Protein 2IUI (pdb70)

B-factor: mean 33.44, std 13.5, range [6.92, 79.44]

Organism: Homo sapiens (NCBI:txid9606)

CATH classification: 3.30.505.10

Nearest PDB structures (foldseek):
  2iui-assembly1_A  TM=1.009E+00  e=3.023E-23  Homo sapiens
  8tu6-assembly1_B  TM=9.696E-01  e=8.625E-20  Homo sapiens
  8ts8-assembly1_B  TM=9.699E-01  e=2.000E-19  Homo sapiens
  8ts7-assembly1_B  TM=9.707E-01  e=1.757E-19  Homo sapiens
  7rnu-assembly4_G  TM=9.868E-01  e=1.690E-18  Homo sapiens

Secondary structure (DSSP, 8-state):
-HHHH-TTB--S--HHHHHHHHTTPPTTEEEEEE-SSSSSS-EEEEEEETTEEEEEEEEEETTEEESSSS--BSSHHHHHHHHHSS-STTT-TT------EE--TT-/--SHHHHT-TTB--S--HHHHHHHHTTPPTTEEEEEE-SSSSSS-EEEEEEETTEEEEEEEEEETTEEESSSS--BSSHHHHHHHHHSS-STTT-TT------EE--TT-/----------/----------

Structure (mmCIF, N/CA/C/O backbone):
data_2IUI
#
_entry.id   2IUI
#
_cell.length_a   40.760
_cell.length_b   61.940
_cell.length_c   108.360
_cell.angle_alpha   90.00
_cell.angle_beta   90.00
_cell.angle_gamma   90.00
#
_symmetry.space_group_name_H-M   'P 21 21 21'
#
loop_
_entity.id
_entity.type
_entity.pdbx_description
1 polymer 'Phosphatidylinositol 3-kinase regulatory subunit alpha'
2 polymer 'Platelet-derived growth factor receptor beta'
3 water water
#
loop_
_atom_site.group_PDB
_atom_site.id
_atom_site.type_symbol
_atom_site.label_atom_id
_atom_site.label_alt_id
_atom_site.label_comp_id
_atom_site.label_asym_id
_atom_site.label_entity_id
_atom_site.label_seq_id
_atom_site.pdbx_PDB_ins_code
_atom_site.Cartn_x
_atom_site.Cartn_y
_atom_site.Cartn_z
_atom_site.occupancy
_atom_site.B_iso_or_equiv
_atom_site.auth_seq_id
_atom_site.auth_comp_id
_atom_site.auth_asym_id
_atom_site.auth_atom_id
_atom_site.pdbx_PDB_model_num
ATOM 1 N N . MET A 1 6 ? 16.703 -11.933 13.060 1.00 66.26 5 MET A N 1
ATOM 2 C CA . MET A 1 6 ? 17.101 -11.312 11.798 1.00 64.94 5 MET A CA 1
ATOM 3 C C . MET A 1 6 ? 16.869 -9.806 11.842 1.00 62.35 5 MET A C 1
ATOM 4 O O . MET A 1 6 ? 15.767 -9.317 11.542 1.00 63.64 5 MET A O 1
ATOM 9 N N . SER A 1 7 ? 17.937 -9.069 12.128 1.00 56.50 6 SER A N 1
ATOM 10 C CA . SER A 1 7 ? 17.858 -7.622 12.326 1.00 50.82 6 SER A CA 1
ATOM 11 C C . SER A 1 7 ? 17.209 -6.933 11.134 1.00 48.23 6 SER A C 1
ATOM 12 O O . SER A 1 7 ? 16.395 -6.028 11.295 1.00 47.64 6 SER A O 1
ATOM 15 N N . LEU A 1 8 ? 17.536 -7.434 9.946 1.00 45.89 7 LEU A N 1
ATOM 16 C CA . LEU A 1 8 ? 17.034 -6.897 8.679 1.00 42.70 7 LEU A CA 1
ATOM 17 C C . LEU A 1 8 ? 15.519 -7.041 8.484 1.00 41.92 7 LEU A C 1
ATOM 18 O O . LEU A 1 8 ? 14.853 -6.101 8.107 1.00 42.51 7 LEU A O 1
ATOM 23 N N . GLN A 1 9 ? 14.959 -8.177 8.861 1.00 43.86 8 GLN A N 1
ATOM 24 C CA . GLN A 1 9 ? 13.530 -8.397 8.656 1.00 47.38 8 GLN A CA 1
ATOM 25 C C . GLN A 1 9 ? 12.672 -7.542 9.577 1.00 48.67 8 GLN A C 1
ATOM 26 O O . GLN A 1 9 ? 11.510 -7.273 9.280 1.00 48.87 8 GLN A O 1
ATOM 32 N N . ASN A 1 10 ? 13.234 -7.152 10.718 1.00 49.20 9 ASN A N 1
ATOM 33 C CA . ASN A 1 10 ? 12.507 -6.314 11.674 1.00 46.80 9 ASN A CA 1
ATOM 34 C C . ASN A 1 10 ? 12.762 -4.827 11.477 1.00 45.29 9 ASN A C 1
ATOM 35 O O . ASN A 1 10 ? 12.142 -3.990 12.142 1.00 44.23 9 ASN A O 1
ATOM 40 N N . ALA A 1 11 ? 13.734 -4.513 10.622 1.00 42.72 10 ALA A N 1
ATOM 41 C CA . ALA A 1 11 ? 14.015 -3.141 10.215 1.00 38.77 10 ALA A CA 1
ATOM 42 C C . ALA A 1 11 ? 12.775 -2.507 9.577 1.00 36.80 10 ALA A C 1
ATOM 43 O O . ALA A 1 11 ? 12.222 -3.030 8.614 1.00 34.08 10 ALA A O 1
ATOM 45 N N . GLU A 1 12 ? 12.315 -1.406 10.159 1.00 36.38 11 GLU A N 1
ATOM 46 C CA . GLU A 1 12 ? 11.094 -0.732 9.700 1.00 36.26 11 GLU A CA 1
ATOM 47 C C . GLU A 1 12 ? 11.162 -0.303 8.254 1.00 34.69 11 GLU A C 1
ATOM 48 O O . GLU A 1 12 ? 10.139 -0.078 7.628 1.00 34.91 11 GLU A O 1
ATOM 54 N N . TRP A 1 13 ? 12.381 -0.076 7.770 1.00 34.66 12 TRP A N 1
ATOM 55 C CA . TRP A 1 13 ? 12.608 0.492 6.430 1.00 33.09 12 TRP A CA 1
ATOM 56 C C . TRP A 1 13 ? 12.865 -0.564 5.342 1.00 32.52 12 TRP A C 1
ATOM 57 O O . TRP A 1 13 ? 12.844 -0.241 4.155 1.00 32.85 12 TRP A O 1
ATOM 68 N N . TYR A 1 14 ? 13.048 -1.821 5.750 1.00 30.03 13 TYR A N 1
ATOM 69 C CA . TYR A 1 14 ? 13.099 -2.923 4.813 1.00 26.16 13 TYR A CA 1
ATOM 70 C C . TYR A 1 14 ? 11.710 -3.434 4.424 1.00 27.46 13 TYR A C 1
ATOM 71 O O . TYR A 1 14 ? 10.995 -3.986 5.261 1.00 27.68 13 TYR A O 1
ATOM 80 N N . TRP A 1 15 ? 11.409 -3.398 3.123 1.00 26.11 14 TRP A N 1
ATOM 81 C CA . TRP A 1 15 ? 10.130 -3.880 2.608 1.00 26.30 14 TRP A CA 1
ATOM 82 C C . TRP A 1 15 ? 10.158 -5.210 1.838 1.00 30.26 14 TRP A C 1
ATOM 83 O O . TRP A 1 15 ? 9.149 -5.648 1.293 1.00 31.32 14 TRP A O 1
ATOM 94 N N . GLY A 1 16 ? 11.299 -5.886 1.853 1.00 34.21 15 GLY A N 1
ATOM 95 C CA . GLY A 1 16 ? 11.417 -7.154 1.151 1.00 37.07 15 GLY A CA 1
ATOM 96 C C . GLY A 1 16 ? 11.116 -7.118 -0.346 1.00 39.99 15 GLY A C 1
ATOM 97 O O . GLY A 1 16 ? 11.719 -6.361 -1.108 1.00 40.25 15 GLY A O 1
ATOM 98 N N . ASP A 1 17 ? 10.201 -7.976 -0.776 1.00 41.89 16 ASP A N 1
ATOM 99 C CA . ASP A 1 17 ? 10.034 -8.253 -2.195 1.00 43.77 16 ASP A CA 1
ATOM 100 C C . ASP A 1 17 ? 8.956 -7.403 -2.879 1.00 43.51 16 ASP A C 1
ATOM 101 O O . ASP A 1 17 ? 7.983 -7.948 -3.403 1.00 45.10 16 ASP A O 1
ATOM 106 N N . ILE A 1 18 ? 9.079 -6.079 -2.831 1.00 41.99 17 ILE A N 1
ATOM 107 C CA . ILE A 1 18 ? 8.108 -5.228 -3.516 1.00 41.86 17 ILE A CA 1
ATOM 108 C C . ILE A 1 18 ? 8.654 -4.644 -4.797 1.00 41.20 17 ILE A C 1
ATOM 109 O O . ILE A 1 18 ? 9.847 -4.733 -5.059 1.00 43.38 17 ILE A O 1
ATOM 114 N N . SER A 1 19 ? 7.782 -4.056 -5.607 1.00 39.14 18 SER A N 1
ATOM 115 C CA . SER A 1 19 ? 8.179 -3.650 -6.955 1.00 39.29 18 SER A CA 1
ATOM 116 C C . SER A 1 19 ? 8.656 -2.210 -7.027 1.00 36.73 18 SER A C 1
ATOM 117 O O . SER A 1 19 ? 8.335 -1.395 -6.167 1.00 37.02 18 SER A O 1
ATOM 120 N N . ARG A 1 20 ? 9.420 -1.911 -8.068 1.00 32.02 19 ARG A N 1
ATOM 121 C CA . ARG A 1 20 ? 9.837 -0.558 -8.370 1.00 28.49 19 ARG A CA 1
ATOM 122 C C . ARG A 1 20 ? 8.652 0.392 -8.351 1.00 29.13 19 ARG A C 1
ATOM 123 O O . ARG A 1 20 ? 8.738 1.516 -7.864 1.00 31.27 19 ARG A O 1
ATOM 131 N N . GLU A 1 21 ? 7.528 -0.077 -8.863 1.00 30.38 20 GLU A N 1
ATOM 132 C CA . GLU A 1 21 ? 6.323 0.748 -8.964 1.00 33.35 20 GLU A CA 1
ATOM 133 C C . GLU A 1 21 ? 5.701 1.039 -7.587 1.00 34.44 20 GLU A C 1
ATOM 134 O O . GLU A 1 21 ? 5.417 2.207 -7.259 1.00 35.82 20 GLU A O 1
ATOM 140 N N . GLU A 1 22 ? 5.583 0.004 -6.753 1.00 33.90 21 GLU A N 1
ATOM 141 C CA . GLU A 1 22 ? 5.151 0.201 -5.367 1.00 34.04 21 GLU A CA 1
ATOM 142 C C . GLU A 1 22 ? 6.056 1.202 -4.615 1.00 32.67 21 GLU A C 1
ATOM 143 O O . GLU A 1 22 ? 5.567 2.157 -4.018 1.00 33.29 21 GLU A O 1
ATOM 149 N N . VAL A 1 23 ? 7.373 1.034 -4.713 1.00 31.05 22 VAL A N 1
ATOM 150 C CA . VAL A 1 23 ? 8.294 1.971 -4.099 1.00 28.23 22 VAL A CA 1
ATOM 151 C C . VAL A 1 23 ? 8.070 3.396 -4.570 1.00 28.94 22 VAL A C 1
ATOM 152 O O . VAL A 1 23 ? 8.114 4.316 -3.764 1.00 31.97 22 VAL A O 1
ATOM 156 N N . ASN A 1 24 ? 7.790 3.582 -5.859 1.00 27.63 23 ASN A N 1
ATOM 157 C CA . ASN A 1 24 ? 7.536 4.928 -6.409 1.00 27.87 23 ASN A CA 1
ATOM 158 C C . ASN A 1 24 ? 6.311 5.612 -5.788 1.00 29.26 23 ASN A C 1
ATOM 159 O O . ASN A 1 24 ? 6.316 6.825 -5.538 1.00 28.26 23 ASN A O 1
ATOM 164 N N . GLU A 1 25 ? 5.288 4.819 -5.489 1.00 31.40 24 GLU A N 1
ATOM 165 C CA . GLU A 1 25 ? 4.110 5.312 -4.785 1.00 33.09 24 GLU A CA 1
ATOM 166 C C . GLU A 1 25 ? 4.444 5.821 -3.396 1.00 32.00 24 GLU A C 1
ATOM 167 O O . GLU A 1 25 ? 3.888 6.806 -2.935 1.00 35.80 24 GLU A O 1
ATOM 173 N N . LYS A 1 26 ? 5.254 5.058 -2.678 1.00 32.85 25 LYS A N 1
ATOM 174 C CA . LYS A 1 26 ? 5.667 5.433 -1.330 1.00 30.94 25 LYS A CA 1
ATOM 175 C C . LYS A 1 26 ? 6.566 6.665 -1.315 1.00 28.62 25 LYS A C 1
ATOM 176 O O . LYS A 1 26 ? 6.436 7.515 -0.444 1.00 29.13 25 LYS A O 1
ATOM 182 N N . LEU A 1 27 ? 7.472 6.759 -2.282 1.00 25.91 26 LEU A N 1
ATOM 183 C CA . LEU A 1 27 ? 8.429 7.854 -2.330 1.00 23.76 26 LEU A CA 1
ATOM 184 C C . LEU A 1 27 ? 7.892 9.112 -3.017 1.00 25.53 26 LEU A C 1
ATOM 185 O O . LEU A 1 27 ? 8.501 10.182 -2.946 1.00 27.25 26 LEU A O 1
ATOM 190 N N . ARG A 1 28 ? 6.730 9.004 -3.650 1.00 26.52 27 ARG A N 1
ATOM 191 C CA . ARG A 1 28 ? 6.133 10.143 -4.340 1.00 26.35 27 ARG A CA 1
ATOM 192 C C . ARG A 1 28 ? 5.896 11.347 -3.444 1.00 24.52 27 ARG A C 1
ATOM 193 O O . ARG A 1 28 ? 5.070 11.289 -2.519 1.00 21.73 27 ARG A O 1
ATOM 201 N N . ASP A 1 29 ? 6.557 12.453 -3.797 1.00 22.89 28 ASP A N 1
ATOM 202 C CA . ASP A 1 29 ? 6.312 13.787 -3.239 1.00 22.64 28 ASP A CA 1
ATOM 203 C C . ASP A 1 29 ? 6.984 14.003 -1.889 1.00 23.08 28 ASP A C 1
ATOM 204 O O . ASP A 1 29 ? 6.760 15.017 -1.228 1.00 24.17 28 ASP A O 1
ATOM 209 N N . THR A 1 30 ? 7.836 13.059 -1.515 1.00 21.49 29 THR A N 1
ATOM 210 C CA . THR A 1 30 ? 8.468 13.069 -0.202 1.00 18.74 29 THR A CA 1
ATOM 211 C C . THR A 1 30 ? 9.748 13.882 -0.204 1.00 20.77 29 THR A C 1
ATOM 212 O O . THR A 1 30 ? 10.287 14.209 -1.272 1.00 23.33 29 THR A O 1
ATOM 216 N N . ALA A 1 31 ? 10.197 14.260 0.992 1.00 20.87 30 ALA A N 1
ATOM 217 C CA . ALA A 1 31 ? 11.390 15.085 1.160 1.00 19.04 30 ALA A CA 1
ATOM 218 C C . ALA A 1 31 ? 12.661 14.341 0.781 1.00 19.25 30 ALA A C 1
ATOM 219 O O . ALA A 1 31 ? 12.733 13.115 0.922 1.00 21.83 30 ALA A O 1
ATOM 221 N N . ASP A 1 32 ? 13.697 15.090 0.418 1.00 18.81 31 ASP A N 1
ATOM 222 C CA . ASP A 1 32 ? 14.997 14.478 0.216 1.00 19.15 31 ASP A CA 1
ATOM 223 C C . ASP A 1 32 ? 15.442 13.805 1.498 1.00 21.40 31 ASP A C 1
ATOM 224 O O . ASP A 1 32 ? 15.358 14.427 2.591 1.00 19.81 31 ASP A O 1
ATOM 229 N N . GLY A 1 33 ? 16.050 12.626 1.340 1.00 19.69 32 GLY A N 1
ATOM 230 C CA . GLY A 1 33 ? 16.518 11.883 2.490 1.00 18.98 32 GLY A CA 1
ATOM 231 C C . GLY A 1 33 ? 15.616 10.719 2.823 1.00 17.70 32 GLY A C 1
ATOM 232 O O . GLY A 1 33 ? 15.985 9.863 3.626 1.00 20.26 32 GLY A O 1
ATOM 233 N N . THR A 1 34 ? 14.397 10.736 2.297 1.00 16.71 33 THR A N 1
ATOM 234 C CA . THR A 1 34 ? 13.456 9.622 2.453 1.00 17.98 33 THR A CA 1
ATOM 235 C C . THR A 1 34 ? 13.939 8.399 1.681 1.00 20.73 33 THR A C 1
ATOM 236 O O . THR A 1 34 ? 14.479 8.519 0.591 1.00 23.34 33 THR A O 1
ATOM 240 N N . PHE A 1 35 ? 13.814 7.225 2.281 1.00 22.80 34 PHE A N 1
ATOM 241 C CA . PHE A 1 35 ? 14.473 6.030 1.750 1.00 21.47 34 PHE A CA 1
ATOM 242 C C . PHE A 1 35 ? 13.812 4.733 2.224 1.00 22.70 34 PHE A C 1
ATOM 243 O O . PHE A 1 35 ? 13.117 4.721 3.249 1.00 23.08 34 PHE A O 1
ATOM 251 N N . LEU A 1 36 ? 13.906 3.695 1.397 1.00 22.62 35 LEU A N 1
ATOM 252 C CA . LEU A 1 36 ? 13.613 2.338 1.845 1.00 23.16 35 LEU A CA 1
ATOM 253 C C . LEU A 1 36 ? 14.537 1.357 1.152 1.00 22.57 35 LEU A C 1
ATOM 254 O O . LEU A 1 36 ? 15.259 1.714 0.228 1.00 22.67 35 LEU A O 1
ATOM 259 N N . VAL A 1 37 ? 14.567 0.133 1.666 1.00 22.68 36 VAL A N 1
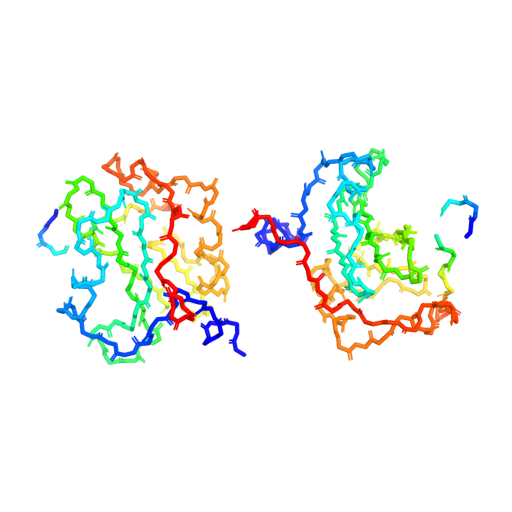ATOM 260 C CA . VAL A 1 37 ? 15.333 -0.940 1.047 1.00 18.56 36 VAL A CA 1
ATOM 261 C C . VAL A 1 37 ? 14.442 -2.113 0.628 1.00 19.92 36 VAL A C 1
ATOM 262 O O . VAL A 1 37 ? 13.544 -2.522 1.353 1.00 19.34 36 VAL A O 1
ATOM 266 N N . ARG A 1 38 ? 14.604 -2.542 -0.614 1.00 21.71 37 ARG A N 1
ATOM 267 C CA . ARG A 1 38 ? 13.892 -3.700 -1.122 1.00 22.60 37 ARG A CA 1
ATOM 268 C C . ARG A 1 38 ? 14.892 -4.706 -1.651 1.00 26.30 37 ARG A C 1
ATOM 269 O O . ARG A 1 38 ? 16.106 -4.459 -1.598 1.00 27.13 37 ARG A O 1
ATOM 277 N N . ASP A 1 39 ? 14.397 -5.885 -2.027 1.00 27.99 38 ASP A N 1
ATOM 278 C CA . ASP A 1 39 ? 15.246 -6.924 -2.597 1.00 28.30 38 ASP A CA 1
ATOM 279 C C . ASP A 1 39 ? 15.630 -6.526 -4.010 1.00 29.14 38 ASP A C 1
ATOM 280 O O . ASP A 1 39 ? 14.875 -5.829 -4.685 1.00 31.86 38 ASP A O 1
ATOM 285 N N . ALA A 1 40 ? 16.840 -6.885 -4.424 1.00 29.37 39 ALA A N 1
ATOM 286 C CA . ALA A 1 40 ? 17.273 -6.570 -5.771 1.00 30.25 39 ALA A CA 1
ATOM 287 C C . ALA A 1 40 ? 16.445 -7.372 -6.770 1.00 34.37 39 ALA A C 1
ATOM 288 O O . ALA A 1 40 ? 15.972 -8.460 -6.460 1.00 36.68 39 ALA A O 1
ATOM 290 N N . SER A 1 41 ? 16.238 -6.822 -7.959 1.00 38.53 40 SER A N 1
ATOM 291 C CA . SER A 1 41 ? 15.465 -7.523 -8.986 1.00 43.23 40 SER A CA 1
ATOM 292 C C . SER A 1 41 ? 16.186 -8.797 -9.445 1.00 46.66 40 SER A C 1
ATOM 293 O O . SER A 1 41 ? 15.565 -9.700 -10.005 1.00 47.05 40 SER A O 1
ATOM 296 N N . THR A 1 42 ? 17.461 -8.912 -9.070 1.00 49.84 41 THR A N 1
ATOM 297 C CA . THR A 1 42 ? 18.259 -10.111 -9.336 1.00 54.44 41 THR A CA 1
ATOM 298 C C . THR A 1 42 ? 17.700 -11.335 -8.602 1.00 58.27 41 THR A C 1
ATOM 299 O O . THR A 1 42 ? 16.861 -11.207 -7.709 1.00 58.48 41 THR A O 1
ATOM 303 N N . LYS A 1 43 ? 18.183 -12.518 -8.975 1.00 62.51 42 LYS A N 1
ATOM 304 C CA . LYS A 1 43 ? 17.837 -13.753 -8.275 1.00 64.62 42 LYS A CA 1
ATOM 305 C C . LYS A 1 43 ? 18.783 -13.970 -7.111 1.00 65.04 42 LYS A C 1
ATOM 306 O O . LYS A 1 43 ? 19.983 -14.160 -7.318 1.00 63.11 42 LYS A O 1
ATOM 312 N N . MET A 1 44 ? 18.272 -13.676 -5.918 1.00 67.23 43 MET A N 1
ATOM 313 C CA . MET A 1 44 ? 18.918 -13.984 -4.632 1.00 70.16 43 MET A CA 1
ATOM 314 C C . MET A 1 44 ? 20.442 -14.212 -4.619 1.00 71.35 43 MET A C 1
ATOM 315 O O . MET A 1 44 ? 20.940 -15.226 -4.108 1.00 69.63 43 MET A O 1
ATOM 320 N N . HIS A 1 45 ? 21.176 -13.184 -5.046 1.00 72.40 44 HIS A N 1
ATOM 321 C CA . HIS A 1 45 ? 22.599 -13.054 -4.722 1.00 70.18 44 HIS A CA 1
ATOM 322 C C . HIS A 1 45 ? 22.739 -12.473 -3.307 1.00 67.29 44 HIS A C 1
ATOM 323 O O . HIS A 1 45 ? 23.825 -12.029 -2.915 1.00 67.45 44 HIS A O 1
ATOM 330 N N . GLY A 1 46 ? 21.656 -12.567 -2.528 1.00 63.38 45 GLY A N 1
ATOM 331 C CA . GLY A 1 46 ? 21.518 -11.817 -1.285 1.00 57.70 45 GLY A CA 1
ATOM 332 C C . GLY A 1 46 ? 21.642 -10.323 -1.495 1.00 53.06 45 GLY A C 1
ATOM 333 O O . GLY A 1 46 ? 22.344 -9.634 -0.749 1.00 51.02 45 GLY A O 1
ATOM 334 N N . ASP A 1 47 ? 21.086 -9.862 -2.613 1.00 50.77 46 ASP A N 1
ATOM 335 C CA . ASP A 1 47 ? 21.304 -8.500 -3.090 1.00 45.93 46 ASP A CA 1
ATOM 336 C C . ASP A 1 47 ? 20.073 -7.635 -2.856 1.00 41.02 46 ASP A C 1
ATOM 337 O O . ASP A 1 47 ? 18.933 -8.109 -2.983 1.00 37.31 46 ASP A O 1
ATOM 342 N N . TYR A 1 48 ? 20.304 -6.415 -2.382 1.00 33.46 47 TYR A N 1
ATOM 343 C CA . TYR A 1 48 ? 19.210 -5.527 -2.026 1.00 28.84 47 TYR A CA 1
ATOM 344 C C . TYR A 1 48 ? 19.390 -4.205 -2.750 1.00 26.68 47 TYR A C 1
ATOM 345 O O . TYR A 1 48 ? 20.510 -3.862 -3.144 1.00 28.04 47 TYR A O 1
ATOM 354 N N . THR A 1 49 ? 18.306 -3.444 -2.873 1.00 22.58 48 THR A N 1
ATOM 355 C CA . THR A 1 49 ? 18.356 -2.138 -3.524 1.00 22.28 48 THR A CA 1
ATOM 356 C C . THR A 1 49 ? 17.856 -1.029 -2.626 1.00 23.74 48 THR A C 1
ATOM 357 O O . THR A 1 49 ? 16.701 -1.046 -2.209 1.00 24.21 48 THR A O 1
ATOM 361 N N . LEU A 1 50 ? 18.744 -0.081 -2.320 1.00 23.28 49 LEU A N 1
ATOM 362 C CA . LEU A 1 50 ? 18.366 1.116 -1.593 1.00 21.40 49 LEU A CA 1
ATOM 363 C C . LEU A 1 50 ? 17.773 2.160 -2.562 1.00 22.77 49 LEU A C 1
ATOM 364 O O . LEU A 1 50 ? 18.292 2.370 -3.662 1.00 22.07 49 LEU A O 1
ATOM 369 N N . THR A 1 51 ? 16.581 2.657 -2.244 1.00 22.01 50 THR A N 1
ATOM 370 C CA . THR A 1 51 ? 15.950 3.692 -3.055 1.00 20.39 50 THR A CA 1
ATOM 371 C C . THR A 1 51 ? 15.878 4.930 -2.203 1.00 21.37 50 THR A C 1
ATOM 372 O O . THR A 1 51 ? 15.346 4.891 -1.108 1.00 23.26 50 THR A O 1
ATOM 376 N N . LEU A 1 52 ? 16.365 6.036 -2.752 1.00 22.33 51 LEU A N 1
ATOM 377 C CA . LEU A 1 52 ? 16.543 7.278 -2.012 1.00 23.95 51 LEU A CA 1
ATOM 378 C C . LEU A 1 52 ? 15.943 8.467 -2.759 1.00 24.79 51 LEU A C 1
ATOM 379 O O . LEU A 1 52 ? 16.205 8.667 -3.940 1.00 25.08 51 LEU A O 1
ATOM 384 N N . ARG A 1 53 ? 15.176 9.276 -2.042 1.00 24.64 52 ARG A N 1
ATOM 385 C CA . ARG A 1 53 ? 14.626 10.506 -2.583 1.00 21.78 52 ARG A CA 1
ATOM 386 C C . ARG A 1 53 ? 15.674 11.621 -2.551 1.00 20.89 52 ARG A C 1
ATOM 387 O O . ARG A 1 53 ? 16.264 11.908 -1.508 1.00 23.49 52 ARG A O 1
ATOM 395 N N . LYS A 1 54 ? 15.945 12.195 -3.714 1.00 18.45 53 LYS A N 1
ATOM 396 C CA . LYS A 1 54 ? 16.960 13.230 -3.846 1.00 20.29 53 LYS A CA 1
ATOM 397 C C . LYS A 1 54 ? 16.692 14.087 -5.079 1.00 22.88 53 LYS A C 1
ATOM 398 O O . LYS A 1 54 ? 16.724 13.612 -6.206 1.00 25.79 53 LYS A O 1
ATOM 404 N N . GLY A 1 55 ? 16.433 15.364 -4.856 1.00 23.81 54 GLY A N 1
ATOM 405 C CA . GLY A 1 55 ? 16.247 16.260 -5.975 1.00 23.99 54 GLY A CA 1
ATOM 406 C C . GLY A 1 55 ? 14.976 15.986 -6.754 1.00 24.87 54 GLY A C 1
ATOM 407 O O . GLY A 1 55 ? 14.905 16.234 -7.953 1.00 27.01 54 GLY A O 1
ATOM 408 N N . GLY A 1 56 ? 13.943 15.505 -6.080 1.00 24.20 55 GLY A N 1
ATOM 409 C CA . GLY A 1 56 ? 12.691 15.306 -6.784 1.00 23.33 55 GLY A CA 1
ATOM 410 C C . GLY A 1 56 ? 12.562 14.002 -7.555 1.00 22.99 55 GLY A C 1
ATOM 411 O O . GLY A 1 56 ? 11.504 13.731 -8.129 1.00 21.17 55 GLY A O 1
ATOM 412 N N . ASN A 1 57 ? 13.594 13.156 -7.514 1.00 24.23 56 ASN A N 1
ATOM 413 C CA . ASN A 1 57 ? 13.489 11.822 -8.104 1.00 26.14 56 ASN A CA 1
ATOM 414 C C . ASN A 1 57 ? 14.086 10.710 -7.250 1.00 25.32 56 ASN A C 1
ATOM 415 O O . ASN A 1 57 ? 14.709 10.984 -6.229 1.00 29.14 56 ASN A O 1
ATOM 420 N N . ASN A 1 58 ? 13.795 9.461 -7.617 1.00 22.68 57 ASN A N 1
ATOM 421 C CA . ASN A 1 58 ? 14.227 8.304 -6.837 1.00 22.02 57 ASN A CA 1
ATOM 422 C C . ASN A 1 58 ? 15.531 7.682 -7.345 1.00 22.45 57 ASN A C 1
ATOM 423 O O . ASN A 1 58 ? 15.549 6.977 -8.360 1.00 26.58 57 ASN A O 1
ATOM 428 N N . LYS A 1 59 ? 16.579 7.840 -6.551 1.00 21.39 58 LYS A N 1
ATOM 429 C CA . LYS A 1 59 ? 17.860 7.231 -6.826 1.00 18.04 58 LYS A CA 1
ATOM 430 C C . LYS A 1 59 ? 17.886 5.739 -6.462 1.00 19.26 58 LYS A C 1
ATOM 431 O O . LYS A 1 59 ? 17.546 5.341 -5.360 1.00 21.22 58 LYS A O 1
ATOM 437 N N . LEU A 1 60 ? 18.225 4.912 -7.437 1.00 21.27 59 LEU A N 1
ATOM 438 C CA . LEU A 1 60 ? 18.403 3.484 -7.225 1.00 20.67 59 LEU A CA 1
ATOM 439 C C . LEU A 1 60 ? 19.860 3.227 -6.907 1.00 21.55 59 LEU A C 1
ATOM 440 O O . LEU A 1 60 ? 20.730 3.460 -7.733 1.00 22.08 59 LEU A O 1
ATOM 445 N N . ILE A 1 61 ? 20.125 2.815 -5.670 1.00 23.41 60 ILE A N 1
ATOM 446 C CA . ILE A 1 61 ? 21.481 2.488 -5.222 1.00 21.60 60 ILE A CA 1
ATOM 447 C C . ILE A 1 61 ? 21.607 1.000 -4.878 1.00 21.55 60 ILE A C 1
ATOM 448 O O . ILE A 1 61 ? 20.869 0.473 -4.027 1.00 22.78 60 ILE A O 1
ATOM 453 N N . LYS A 1 62 ? 22.535 0.318 -5.538 1.00 19.52 61 LYS A N 1
ATOM 454 C CA . LYS A 1 62 ? 22.666 -1.127 -5.359 1.00 22.40 61 LYS A CA 1
ATOM 455 C C . LYS A 1 62 ? 23.492 -1.501 -4.115 1.00 22.96 61 LYS A C 1
ATOM 456 O O . LYS A 1 62 ? 24.587 -0.976 -3.897 1.00 23.50 61 LYS A O 1
ATOM 462 N N . ILE A 1 63 ? 22.957 -2.394 -3.290 1.00 21.75 62 ILE A N 1
ATOM 463 C CA . ILE A 1 63 ? 23.715 -2.897 -2.164 1.00 24.98 62 ILE A CA 1
ATOM 464 C C . ILE A 1 63 ? 24.328 -4.258 -2.479 1.00 26.87 62 ILE A C 1
ATOM 465 O O . ILE A 1 63 ? 23.627 -5.266 -2.573 1.00 30.01 62 ILE A O 1
ATOM 470 N N . PHE A 1 64 ? 25.630 -4.256 -2.747 1.00 27.52 63 PHE A N 1
ATOM 471 C CA . PHE A 1 64 ? 26.321 -5.469 -3.149 1.00 27.82 63 PHE A CA 1
ATOM 472 C C . PHE A 1 64 ? 26.555 -6.370 -1.953 1.00 29.61 63 PHE A C 1
ATOM 473 O O . PHE A 1 64 ? 26.695 -5.929 -0.816 1.00 28.29 63 PHE A O 1
ATOM 481 N N . HIS A 1 65 ? 26.670 -7.651 -2.244 1.00 35.22 64 HIS A N 1
ATOM 482 C CA . HIS A 1 65 ? 26.820 -8.683 -1.228 1.00 35.98 64 HIS A CA 1
ATOM 483 C C . HIS A 1 65 ? 27.852 -9.699 -1.730 1.00 35.14 64 HIS A C 1
ATOM 484 O O . HIS A 1 65 ? 27.596 -10.444 -2.660 1.00 36.32 64 HIS A O 1
ATOM 491 N N . ARG A 1 66 ? 29.074 -9.581 -1.246 1.00 34.69 65 ARG A N 1
ATOM 492 C CA . ARG A 1 66 ? 30.137 -10.463 -1.681 1.00 38.93 65 ARG A CA 1
ATOM 493 C C . ARG A 1 66 ? 31.021 -10.887 -0.513 1.00 41.46 65 ARG A C 1
ATOM 494 O O . ARG A 1 66 ? 31.146 -10.157 0.473 1.00 41.98 65 ARG A O 1
ATOM 502 N N . ASP A 1 67 ? 31.623 -12.073 -0.617 1.00 43.68 66 ASP A N 1
ATOM 503 C CA . ASP A 1 67 ? 32.180 -12.762 0.553 1.00 45.25 66 ASP A CA 1
ATOM 504 C C . ASP A 1 67 ? 31.066 -12.890 1.598 1.00 43.00 66 ASP A C 1
ATOM 505 O O . ASP A 1 67 ? 29.979 -13.387 1.286 1.00 45.24 66 ASP A O 1
ATOM 510 N N . GLY A 1 68 ? 31.249 -12.281 2.762 1.00 37.71 67 GLY A N 1
ATOM 511 C CA . GLY A 1 68 ? 30.133 -12.187 3.687 1.00 34.12 67 GLY A CA 1
ATOM 512 C C . GLY A 1 68 ? 29.826 -10.753 4.067 1.00 32.88 67 GLY A C 1
ATOM 513 O O . GLY A 1 68 ? 29.269 -10.509 5.139 1.00 34.43 67 GLY A O 1
ATOM 514 N N . LYS A 1 69 ? 30.212 -9.813 3.200 1.00 30.63 68 LYS A N 1
ATOM 515 C CA . LYS A 1 69 ? 30.127 -8.382 3.487 1.00 29.63 68 LYS A CA 1
ATOM 516 C C . LYS A 1 69 ? 29.140 -7.638 2.593 1.00 31.48 68 LYS A C 1
ATOM 517 O O . LYS A 1 69 ? 28.607 -8.207 1.620 1.00 35.97 68 LYS A O 1
ATOM 523 N N . TYR A 1 70 ? 28.803 -6.417 3.012 1.00 28.13 69 TYR A N 1
ATOM 524 C CA . TYR A 1 70 ? 27.823 -5.558 2.335 1.00 25.03 69 TYR A CA 1
ATOM 525 C C . TYR A 1 70 ? 28.380 -4.156 2.081 1.00 26.70 69 TYR A C 1
ATOM 526 O O . TYR A 1 70 ? 29.294 -3.701 2.784 1.00 29.55 69 TYR A O 1
ATOM 535 N N . GLY A 1 71 ? 27.848 -3.485 1.065 1.00 21.76 70 GLY A N 1
ATOM 536 C CA . GLY A 1 71 ? 28.354 -2.169 0.717 1.00 21.05 70 GLY A CA 1
ATOM 537 C C . GLY A 1 71 ? 27.993 -1.692 -0.682 1.00 21.15 70 GLY A C 1
ATOM 538 O O . GLY A 1 71 ? 27.494 -2.454 -1.511 1.00 21.56 70 GLY A O 1
ATOM 539 N N . PHE A 1 72 ? 28.269 -0.421 -0.948 1.00 19.57 71 PHE A N 1
ATOM 540 C CA . PHE A 1 72 ? 27.879 0.227 -2.192 1.00 19.01 71 PHE A CA 1
ATOM 541 C C . PHE A 1 72 ? 28.896 0.075 -3.324 1.00 21.04 71 PHE A C 1
ATOM 542 O O . PHE A 1 72 ? 28.545 0.151 -4.504 1.00 20.20 71 PHE A O 1
ATOM 550 N N . SER A 1 73 ? 30.128 -0.261 -2.964 1.00 21.13 72 SER A N 1
ATOM 551 C CA . SER A 1 73 ? 31.208 -0.358 -3.934 1.00 19.92 72 SER A CA 1
ATOM 552 C C . SER A 1 73 ? 32.396 -1.051 -3.284 1.00 23.64 72 SER A C 1
ATOM 553 O O . SER A 1 73 ? 32.408 -1.255 -2.071 1.00 24.82 72 SER A O 1
ATOM 556 N N . ASP A 1 74 ? 33.419 -1.345 -4.082 1.00 26.68 73 ASP A N 1
ATOM 557 C CA . ASP A 1 74 ? 34.701 -1.897 -3.620 1.00 27.75 73 ASP A CA 1
ATOM 558 C C . ASP A 1 74 ? 35.461 -0.930 -2.666 1.00 26.23 73 ASP A C 1
ATOM 559 O O . ASP A 1 74 ? 35.755 0.202 -3.042 1.00 28.14 73 ASP A O 1
ATOM 564 N N . PRO A 1 75 ? 35.785 -1.360 -1.431 1.00 24.12 74 PRO A N 1
ATOM 565 C CA . PRO A 1 75 ? 35.583 -2.651 -0.770 1.00 23.22 74 PRO A CA 1
ATOM 566 C C . PRO A 1 75 ? 34.268 -2.755 -0.004 1.00 21.38 74 PRO A C 1
ATOM 567 O O . PRO A 1 75 ? 33.767 -1.766 0.517 1.00 19.55 74 PRO A O 1
ATOM 571 N N . LEU A 1 76 ? 33.722 -3.963 0.074 1.00 23.44 75 LEU A N 1
ATOM 572 C CA . LEU A 1 76 ? 32.532 -4.240 0.891 1.00 25.53 75 LEU A CA 1
ATOM 573 C C . LEU A 1 76 ? 32.966 -4.522 2.322 1.00 28.66 75 LEU A C 1
ATOM 574 O O . LEU A 1 76 ? 33.708 -5.477 2.568 1.00 30.82 75 LEU A O 1
ATOM 579 N N . THR A 1 77 ? 32.597 -3.632 3.243 1.00 28.71 76 THR A N 1
ATOM 580 C CA . THR A 1 77 ? 33.142 -3.661 4.607 1.00 25.00 76 THR A CA 1
ATOM 581 C C . THR A 1 77 ? 32.122 -3.766 5.722 1.00 25.22 76 THR A C 1
ATOM 582 O O . THR A 1 77 ? 32.502 -3.883 6.873 1.00 29.01 76 THR A O 1
ATOM 586 N N . PHE A 1 78 ? 30.837 -3.712 5.401 1.00 26.75 77 PHE A N 1
ATOM 587 C CA . PHE A 1 78 ? 29.804 -3.732 6.447 1.00 29.79 77 PHE A CA 1
ATOM 588 C C . PHE A 1 78 ? 29.296 -5.139 6.636 1.00 29.19 77 PHE A C 1
ATOM 589 O O . PHE A 1 78 ? 29.105 -5.849 5.666 1.00 31.70 77 PHE A O 1
ATOM 597 N N . SER A 1 79 ? 29.098 -5.553 7.880 1.00 29.52 78 SER A N 1
ATOM 598 C CA . SER A 1 79 ? 28.735 -6.942 8.136 1.00 33.18 78 SER A CA 1
ATOM 599 C C . SER A 1 79 ? 27.240 -7.238 8.036 1.00 33.35 78 SER A C 1
ATOM 600 O O . SER A 1 79 ? 26.832 -8.391 7.935 1.00 36.70 78 SER A O 1
ATOM 603 N N . SER A 1 80 ? 26.428 -6.191 7.981 1.00 32.13 79 SER A N 1
ATOM 604 C CA . SER A 1 80 ? 24.997 -6.344 7.714 1.00 29.77 79 SER A CA 1
ATOM 605 C C . SER A 1 80 ? 24.428 -5.128 6.987 1.00 27.28 79 SER A C 1
ATOM 606 O O . SER A 1 80 ? 24.963 -4.034 7.065 1.00 29.39 79 SER A O 1
ATOM 609 N N . VAL A 1 81 ? 23.270 -5.299 6.378 1.00 24.36 80 VAL A N 1
ATOM 610 C CA . VAL A 1 81 ? 22.626 -4.190 5.698 1.00 19.66 80 VAL A CA 1
ATOM 611 C C . VAL A 1 81 ? 22.123 -3.153 6.675 1.00 22.10 80 VAL A C 1
ATOM 612 O O . VAL A 1 81 ? 22.097 -1.968 6.335 1.00 25.38 80 VAL A O 1
ATOM 616 N N . VAL A 1 82 ? 21.723 -3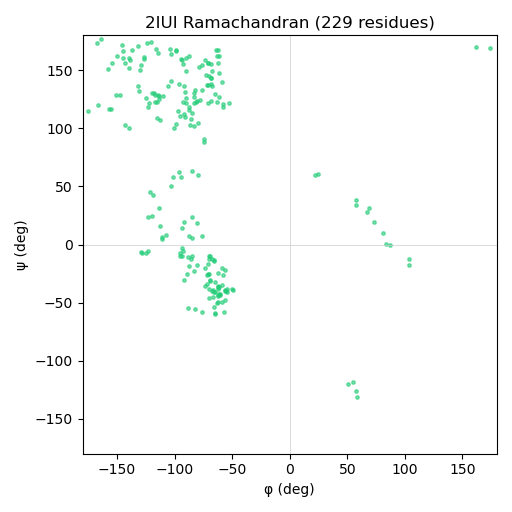.570 7.878 1.00 23.26 81 VAL A N 1
ATOM 617 C CA . VAL A 1 82 ? 21.324 -2.586 8.906 1.00 26.42 81 VAL A CA 1
ATOM 618 C C . VAL A 1 82 ? 22.533 -1.731 9.368 1.00 25.30 81 VAL A C 1
ATOM 619 O O . VAL A 1 82 ? 22.458 -0.508 9.398 1.00 24.08 81 VAL A O 1
ATOM 623 N N . GLU A 1 83 ? 23.686 -2.374 9.504 1.00 23.43 82 GLU A N 1
ATOM 624 C CA . GLU A 1 83 ? 24.898 -1.694 9.897 1.00 23.67 82 GLU A CA 1
ATOM 625 C C . GLU A 1 83 ? 25.227 -0.626 8.859 1.00 25.05 82 GLU A C 1
ATOM 626 O O . GLU A 1 83 ? 25.573 0.519 9.189 1.00 28.39 82 GLU A O 1
ATOM 632 N N . LEU A 1 84 ? 25.079 -1.004 7.595 1.00 25.87 83 LEU A N 1
ATOM 633 C CA . LEU A 1 84 ? 25.310 -0.102 6.451 1.00 21.80 83 LEU A CA 1
ATOM 634 C C . LEU A 1 84 ? 24.354 1.105 6.417 1.00 19.94 83 LEU A C 1
ATOM 635 O O . LEU A 1 84 ? 24.781 2.239 6.337 1.00 20.68 83 LEU A O 1
ATOM 640 N N . ILE A 1 85 ? 23.064 0.838 6.540 1.00 18.84 84 ILE A N 1
ATOM 641 C CA . ILE A 1 85 ? 22.058 1.886 6.489 1.00 20.67 84 ILE A CA 1
ATOM 642 C C . ILE A 1 85 ? 22.201 2.793 7.707 1.00 21.84 84 ILE A C 1
ATOM 643 O O . ILE A 1 85 ? 22.285 4.022 7.584 1.00 24.88 84 ILE A O 1
ATOM 648 N N . ASN A 1 86 ? 22.372 2.179 8.869 1.00 20.77 85 ASN A N 1
ATOM 649 C CA . ASN A 1 86 ? 22.597 2.931 10.098 1.00 21.07 85 ASN A CA 1
ATOM 650 C C . ASN A 1 86 ? 23.793 3.860 9.992 1.00 18.76 85 ASN A C 1
ATOM 651 O O . ASN A 1 86 ? 23.679 5.035 10.354 1.00 19.71 85 ASN A O 1
ATOM 656 N N . HIS A 1 87 ? 24.856 3.403 9.335 1.00 14.77 86 HIS A N 1
ATOM 657 C CA . HIS A 1 87 ? 25.995 4.273 9.144 1.00 18.17 86 HIS A CA 1
ATOM 658 C C . HIS A 1 87 ? 25.645 5.567 8.372 1.00 20.81 86 HIS A C 1
ATOM 659 O O . HIS A 1 87 ? 25.882 6.680 8.883 1.00 20.36 86 HIS A O 1
ATOM 666 N N . TYR A 1 88 ? 24.956 5.414 7.233 1.00 19.88 87 TYR A N 1
ATOM 667 C CA . TYR A 1 88 ? 24.623 6.533 6.356 1.00 20.00 87 TYR A CA 1
ATOM 668 C C . TYR A 1 88 ? 23.352 7.287 6.726 1.00 21.37 87 TYR A C 1
ATOM 669 O O . TYR A 1 88 ? 22.978 8.293 6.084 1.00 18.35 87 TYR A O 1
ATOM 678 N N . ARG A 1 89 ? 22.780 6.906 7.861 1.00 22.87 88 ARG A N 1
ATOM 679 C CA . ARG A 1 89 ? 21.856 7.802 8.540 1.00 24.44 88 ARG A CA 1
ATOM 680 C C . ARG A 1 89 ? 22.589 9.020 9.124 1.00 22.85 88 ARG A C 1
ATOM 681 O O . ARG A 1 89 ? 22.044 10.117 9.144 1.00 23.50 88 ARG A O 1
ATOM 689 N N . ASN A 1 90 ? 23.853 8.846 9.503 1.00 22.39 89 ASN A N 1
ATOM 690 C CA . ASN A 1 90 ? 24.600 9.919 10.151 1.00 23.17 89 ASN A CA 1
ATOM 691 C C . ASN A 1 90 ? 25.723 10.511 9.321 1.00 23.46 89 ASN A C 1
ATOM 692 O O . ASN A 1 90 ? 26.497 11.331 9.797 1.00 24.45 89 ASN A O 1
ATOM 697 N N . GLU A 1 91 ? 25.839 10.066 8.083 1.00 26.70 90 GLU A N 1
ATOM 698 C CA . GLU A 1 91 ? 26.915 10.511 7.210 1.00 28.10 90 GLU A CA 1
ATOM 699 C C . GLU A 1 91 ? 26.437 10.541 5.764 1.00 27.32 90 GLU A C 1
ATOM 700 O O . GLU A 1 91 ? 25.843 9.581 5.281 1.00 27.53 90 GLU A O 1
ATOM 706 N N . SER A 1 92 ? 26.641 11.665 5.091 1.00 26.09 91 SER A N 1
ATOM 707 C CA . SER A 1 92 ? 26.143 11.789 3.735 1.00 25.97 91 SER A CA 1
ATOM 708 C C . SER A 1 92 ? 26.781 10.752 2.799 1.00 25.28 91 SER A C 1
ATOM 709 O O . SER A 1 92 ? 27.841 10.185 3.113 1.00 22.28 91 SER A O 1
ATOM 712 N N . LEU A 1 93 ? 26.148 10.523 1.645 1.00 24.69 92 LEU A N 1
ATOM 713 C CA . LEU A 1 93 ? 26.652 9.589 0.632 1.00 21.87 92 LEU A CA 1
ATOM 714 C C . LEU A 1 93 ? 27.504 10.291 -0.418 1.00 21.74 92 LEU A C 1
ATOM 715 O O . LEU A 1 93 ? 27.820 9.718 -1.464 1.00 25.57 92 LEU A O 1
ATOM 720 N N . ALA A 1 94 ? 27.901 11.522 -0.122 1.00 21.98 93 ALA A N 1
ATOM 721 C CA . ALA A 1 94 ? 28.611 12.363 -1.075 1.00 19.20 93 ALA A CA 1
ATOM 722 C C . ALA A 1 94 ? 29.928 11.758 -1.582 1.00 19.98 93 ALA A C 1
ATOM 723 O O . ALA A 1 94 ? 30.260 11.884 -2.766 1.00 22.81 93 ALA A O 1
ATOM 725 N N . GLN A 1 95 ? 30.632 11.030 -0.721 1.00 18.28 94 GLN A N 1
ATOM 726 C CA . GLN A 1 95 ? 31.905 10.446 -1.123 1.00 18.77 94 GLN A CA 1
ATOM 727 C C . GLN A 1 95 ? 31.789 9.311 -2.127 1.00 17.42 94 GLN A C 1
ATOM 728 O O . GLN A 1 95 ? 32.752 8.951 -2.777 1.00 21.41 94 GLN A O 1
ATOM 734 N N . TYR A 1 96 ? 30.586 8.813 -2.336 1.00 17.11 95 TYR A N 1
ATOM 735 C CA . TYR A 1 96 ? 30.342 7.830 -3.395 1.00 16.03 95 TYR A CA 1
ATOM 736 C C . TYR A 1 96 ? 29.982 8.474 -4.724 1.00 17.13 95 TYR A C 1
ATOM 737 O O . TYR A 1 96 ? 30.325 7.955 -5.779 1.00 16.85 95 TYR A O 1
ATOM 746 N N . ASN A 1 97 ? 29.443 9.685 -4.657 1.00 20.11 96 ASN A N 1
ATOM 747 C CA . ASN A 1 97 ? 28.887 10.357 -5.821 1.00 18.58 96 ASN A CA 1
ATOM 748 C C . ASN A 1 97 ? 28.478 11.775 -5.390 1.00 19.87 96 ASN A C 1
ATOM 749 O O . ASN A 1 97 ? 27.603 11.941 -4.530 1.00 19.21 96 ASN A O 1
ATOM 754 N N . PRO A 1 98 ? 29.137 12.811 -5.932 1.00 23.03 97 PRO A N 1
ATOM 755 C CA . PRO A 1 98 ? 28.929 14.204 -5.497 1.00 23.79 97 PRO A CA 1
ATOM 756 C C . PRO A 1 98 ? 27.475 14.706 -5.566 1.00 24.83 97 PRO A C 1
ATOM 757 O O . PRO A 1 98 ? 27.087 15.659 -4.878 1.00 23.73 97 PRO A O 1
ATOM 761 N N . LYS A 1 99 ? 26.667 14.060 -6.394 1.00 27.51 98 LYS A N 1
ATOM 762 C CA . LYS A 1 99 ? 25.245 14.382 -6.503 1.00 27.86 98 LYS A CA 1
ATOM 763 C C . LYS A 1 99 ? 24.451 13.954 -5.263 1.00 27.25 98 LYS A C 1
ATOM 764 O O . LYS A 1 99 ? 23.275 14.295 -5.106 1.00 25.55 98 LYS A O 1
ATOM 770 N N . LEU A 1 100 ? 25.052 13.080 -4.467 1.00 24.34 99 LEU A N 1
ATOM 771 C CA . LEU A 1 100 ? 24.363 12.439 -3.355 1.00 23.47 99 LEU A CA 1
ATOM 772 C C . LEU A 1 100 ? 24.759 13.066 -2.006 1.00 24.10 99 LEU A C 1
ATOM 773 O O . LEU A 1 100 ? 25.154 12.373 -1.057 1.00 22.70 99 LEU A O 1
ATOM 778 N N . ASP A 1 101 ? 24.685 14.389 -1.938 1.00 25.47 100 ASP A N 1
ATOM 779 C CA . ASP A 1 101 ? 24.959 15.098 -0.684 1.00 27.44 100 ASP A CA 1
ATOM 780 C C . ASP A 1 101 ? 23.760 15.052 0.272 1.00 27.61 100 ASP A C 1
ATOM 781 O O . ASP A 1 101 ? 23.119 16.071 0.523 1.00 28.65 100 ASP A O 1
ATOM 786 N N . VAL A 1 102 ? 23.367 13.831 0.644 1.00 24.96 101 VAL A N 1
ATOM 787 C CA . VAL A 1 102 ? 22.307 13.574 1.616 1.00 21.20 101 VAL A CA 1
ATOM 788 C C . VAL A 1 102 ? 22.699 12.433 2.533 1.00 21.69 101 VAL A C 1
ATOM 789 O O . VAL A 1 102 ? 23.555 11.615 2.207 1.00 22.66 101 VAL A O 1
ATOM 793 N N . LYS A 1 103 ? 22.057 12.400 3.688 1.00 20.76 102 LYS A N 1
ATOM 794 C CA . LYS A 1 103 ? 22.031 11.222 4.533 1.00 21.40 102 LYS A CA 1
ATOM 795 C C . LYS A 1 103 ? 20.715 10.490 4.295 1.00 20.37 102 LYS A C 1
ATOM 796 O O . LYS A 1 103 ? 19.723 11.095 3.851 1.00 18.82 102 LYS A O 1
ATOM 802 N N . LEU A 1 104 ? 20.637 9.255 4.776 1.00 20.02 103 LEU A N 1
ATOM 803 C CA . LEU A 1 104 ? 19.333 8.601 4.933 1.00 23.08 103 LEU A CA 1
ATOM 804 C C . LEU A 1 104 ? 18.521 9.163 6.145 1.00 23.95 103 LEU A C 1
ATOM 805 O O . LEU A 1 104 ? 18.711 8.768 7.301 1.00 27.13 103 LEU A O 1
ATOM 810 N N . LEU A 1 105 ? 17.713 10.178 5.889 1.00 22.07 104 LEU A N 1
ATOM 811 C CA . LEU A 1 105 ? 17.089 10.931 6.971 1.00 21.38 104 LEU A CA 1
ATOM 812 C C . LEU A 1 105 ? 15.762 10.354 7.436 1.00 24.04 104 LEU A C 1
ATOM 813 O O . LEU A 1 105 ? 15.546 10.173 8.637 1.00 30.20 104 LEU A O 1
ATOM 818 N N . TYR A 1 106 ? 14.837 10.174 6.497 1.00 22.83 105 TYR A N 1
ATOM 819 C CA . TYR A 1 106 ? 13.484 9.720 6.819 1.00 20.70 105 TYR A CA 1
ATOM 820 C C . TYR A 1 106 ? 13.173 8.314 6.280 1.00 22.71 105 TYR A C 1
ATOM 821 O O . TYR A 1 106 ? 12.912 8.134 5.087 1.00 19.49 105 TYR A O 1
ATOM 830 N N . PRO A 1 107 ? 13.101 7.309 7.170 1.00 23.54 106 PRO A N 1
ATOM 831 C CA . PRO A 1 107 ? 12.766 5.941 6.766 1.00 27.48 106 PRO A CA 1
ATOM 832 C C . PRO A 1 107 ? 11.305 5.828 6.363 1.00 30.35 106 PRO A C 1
ATOM 833 O O . PRO A 1 107 ? 10.448 6.403 7.020 1.00 38.51 106 PRO A O 1
ATOM 837 N N . VAL A 1 108 ? 11.004 5.118 5.282 1.00 29.76 107 VAL A N 1
ATOM 838 C CA . VAL A 1 108 ? 9.608 4.788 5.002 1.00 31.41 107 VAL A CA 1
ATOM 839 C C . VAL A 1 108 ? 9.269 3.525 5.769 1.00 33.02 107 VAL A C 1
ATOM 840 O O . VAL A 1 108 ? 9.808 2.462 5.504 1.00 31.75 107 VAL A O 1
ATOM 844 N N . SER A 1 109 ? 8.465 3.690 6.810 1.00 38.29 108 SER A N 1
ATOM 845 C CA . SER A 1 109 ? 8.250 2.643 7.815 1.00 41.34 108 SER A CA 1
ATOM 846 C C . SER A 1 109 ? 7.055 1.764 7.505 1.00 41.24 108 SER A C 1
ATOM 847 O O . SER A 1 109 ? 5.929 2.231 7.533 1.00 41.32 108 SER A O 1
ATOM 850 N N . LYS A 1 110 ? 7.296 0.462 7.403 1.00 42.58 109 LYS A N 1
ATOM 851 C CA . LYS A 1 110 ? 6.228 -0.516 7.209 1.00 45.74 109 LYS A CA 1
ATOM 852 C C . LYS A 1 110 ? 5.314 -0.725 8.423 1.00 48.61 109 LYS A C 1
ATOM 853 O O . LYS A 1 110 ? 4.254 -1.328 8.312 1.00 49.83 109 LYS A O 1
ATOM 859 N N . TYR A 1 111 ? 5.696 -0.171 9.565 1.00 51.10 110 TYR A N 1
ATOM 860 C CA . TYR A 1 111 ? 4.823 -0.148 10.734 1.00 53.60 110 TYR A CA 1
ATOM 861 C C . TYR A 1 111 ? 4.007 1.138 10.826 1.00 58.39 110 TYR A C 1
ATOM 862 O O . TYR A 1 111 ? 3.210 1.308 11.753 1.00 62.52 110 TYR A O 1
ATOM 871 N N . GLN A 1 112 ? 4.237 2.054 9.890 1.00 61.05 111 GLN A N 1
ATOM 872 C CA . GLN A 1 112 ? 3.819 3.442 10.043 1.00 62.74 111 GLN A CA 1
ATOM 873 C C . GLN A 1 112 ? 3.697 4.126 8.685 1.00 63.42 111 GLN A C 1
ATOM 874 O O . GLN A 1 112 ? 3.317 5.297 8.591 1.00 64.53 111 GLN A O 1
ATOM 880 N N . ASN B 1 3 ? 41.701 -4.828 17.740 1.00 73.30 1002 ASN B N 1
ATOM 881 C CA . ASN B 1 3 ? 40.219 -4.990 17.580 1.00 72.62 1002 ASN B CA 1
ATOM 882 C C . ASN B 1 3 ? 39.630 -3.739 16.916 1.00 71.97 1002 ASN B C 1
ATOM 883 O O . ASN B 1 3 ? 40.159 -2.644 17.097 1.00 72.11 1002 ASN B O 1
ATOM 888 N N . ASN B 1 4 ? 38.605 -3.915 16.082 1.00 70.58 1003 ASN B N 1
ATOM 889 C CA . ASN B 1 4 ? 37.963 -2.781 15.400 1.00 68.73 1003 ASN B CA 1
ATOM 890 C C . ASN B 1 4 ? 36.988 -2.026 16.310 1.00 66.87 1003 ASN B C 1
ATOM 891 O O . ASN B 1 4 ? 36.445 -2.600 17.250 1.00 65.85 1003 ASN B O 1
ATOM 896 N N . ASN B 1 5 ? 36.789 -0.741 16.035 1.00 64.53 1004 ASN B N 1
ATOM 897 C CA . ASN B 1 5 ? 35.680 0.002 16.625 1.00 62.42 1004 ASN B CA 1
ATOM 898 C C . ASN B 1 5 ? 34.665 0.410 15.555 1.00 61.17 1004 ASN B C 1
ATOM 899 O O . ASN B 1 5 ? 34.004 1.445 15.670 1.00 60.51 1004 ASN B O 1
ATOM 904 N N . MET B 1 6 ? 34.546 -0.422 14.520 1.00 59.61 1005 MET B N 1
ATOM 905 C CA . MET B 1 6 ? 33.541 -0.223 13.471 1.00 56.60 1005 MET B CA 1
ATOM 906 C C . MET B 1 6 ? 32.147 -0.634 13.922 1.00 51.98 1005 MET B C 1
ATOM 907 O O . MET B 1 6 ? 31.208 0.146 13.824 1.00 52.24 1005 MET B O 1
ATOM 912 N N . SER B 1 7 ? 32.007 -1.894 14.321 1.00 47.02 1006 SER B N 1
ATOM 913 C CA . SER B 1 7 ? 30.726 -2.394 14.795 1.00 43.57 1006 SER B CA 1
ATOM 914 C C . SER B 1 7 ? 30.207 -1.504 15.918 1.00 39.97 1006 SER B C 1
ATOM 915 O O . SER B 1 7 ? 29.040 -1.104 15.911 1.00 41.45 1006 SER B O 1
ATOM 918 N N . LEU B 1 8 ? 31.105 -1.092 16.802 1.00 33.98 1007 LEU B N 1
ATOM 919 C CA . LEU B 1 8 ? 30.710 -0.291 17.943 1.00 30.99 1007 LEU B CA 1
ATOM 920 C C . LEU B 1 8 ? 30.185 1.098 17.564 1.00 29.69 1007 LEU B C 1
ATOM 921 O O . LEU B 1 8 ? 29.165 1.542 18.068 1.00 30.45 1007 LEU B O 1
ATOM 926 N N . GLN B 1 9 ? 30.828 1.748 16.607 1.00 30.59 1008 GLN B N 1
ATOM 927 C CA . GLN B 1 9 ? 30.435 3.100 16.248 1.00 29.80 1008 GLN B CA 1
ATOM 928 C C . GLN B 1 9 ? 29.086 3.148 15.548 1.00 28.33 1008 GLN B C 1
ATOM 929 O O . GLN B 1 9 ? 28.394 4.154 15.636 1.00 31.50 1008 GLN B O 1
ATOM 935 N N . ASN B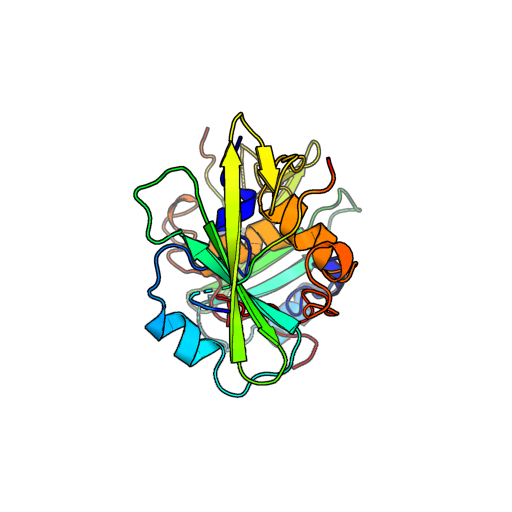 1 10 ? 28.685 2.057 14.896 1.00 22.07 1009 ASN B N 1
ATOM 936 C CA . ASN B 1 10 ? 27.376 2.018 14.225 1.00 20.59 1009 ASN B CA 1
ATOM 937 C C . ASN B 1 10 ? 26.300 1.449 15.132 1.00 21.85 1009 ASN B C 1
ATOM 938 O O . ASN B 1 10 ? 25.156 1.261 14.703 1.00 24.41 1009 ASN B O 1
ATOM 943 N N . ALA B 1 11 ? 26.700 0.986 16.309 1.00 24.49 1010 ALA B N 1
ATOM 944 C CA . ALA B 1 11 ? 25.753 0.448 17.268 1.00 26.00 1010 ALA B CA 1
ATOM 945 C C . ALA B 1 11 ? 24.794 1.561 17.632 1.00 26.18 1010 ALA B C 1
ATOM 946 O O . ALA B 1 11 ? 25.229 2.645 17.988 1.00 29.45 1010 ALA B O 1
ATOM 948 N N . GLU B 1 12 ? 23.494 1.306 17.517 1.00 27.34 1011 GLU B N 1
ATOM 949 C CA . GLU B 1 12 ? 22.483 2.338 17.779 1.00 31.46 1011 GLU B CA 1
ATOM 950 C C . GLU B 1 12 ? 22.486 2.865 19.213 1.00 32.08 1011 GLU B C 1
ATOM 951 O O . GLU B 1 12 ? 21.919 3.936 19.487 1.00 31.42 1011 GLU B O 1
ATOM 957 N N . TRP B 1 13 ? 22.994 2.038 20.129 1.00 30.23 1012 TRP B N 1
ATOM 958 C CA . TRP B 1 13 ? 22.965 2.325 21.561 1.00 28.85 1012 TRP B CA 1
ATOM 959 C C . TRP B 1 13 ? 24.235 2.972 22.108 1.00 27.17 1012 TRP B C 1
ATOM 960 O O . TRP B 1 13 ? 24.297 3.319 23.277 1.00 30.05 1012 TRP B O 1
ATOM 971 N N . TYR B 1 14 ? 25.271 3.072 21.291 1.00 26.84 1013 TYR B N 1
ATOM 972 C CA . TYR B 1 14 ? 26.507 3.724 21.707 1.00 26.89 1013 TYR B CA 1
ATOM 973 C C . TYR B 1 14 ? 26.409 5.195 21.353 1.00 27.41 1013 TYR B C 1
ATOM 974 O O . TYR B 1 14 ? 26.110 5.533 20.214 1.00 33.00 1013 TYR B O 1
ATOM 983 N N . TRP B 1 15 ? 26.620 6.069 22.332 1.00 24.41 1014 TRP B N 1
ATOM 984 C CA . TRP B 1 15 ? 26.571 7.503 22.071 1.00 22.01 1014 TRP B CA 1
ATOM 985 C C . TRP B 1 15 ? 27.902 8.238 22.207 1.00 23.21 1014 TRP B C 1
ATOM 986 O O . TRP B 1 15 ? 27.937 9.458 22.309 1.00 26.01 1014 TRP B O 1
ATOM 997 N N . GLY B 1 16 ? 29.005 7.507 22.215 1.00 25.79 1015 GLY B N 1
ATOM 998 C CA . GLY B 1 16 ? 30.305 8.155 22.292 1.00 26.63 1015 GLY B CA 1
ATOM 999 C C . GLY B 1 16 ? 30.495 9.027 23.517 1.00 28.96 1015 GLY B C 1
ATOM 1000 O O . GLY B 1 16 ? 30.189 8.652 24.630 1.00 30.46 1015 GLY B O 1
ATOM 1001 N N . ASP B 1 17 ? 30.959 10.236 23.283 1.00 35.09 1016 ASP B N 1
ATOM 1002 C CA . ASP B 1 17 ? 31.457 11.103 24.334 1.00 36.26 1016 ASP B CA 1
ATOM 1003 C C . ASP B 1 17 ? 30.400 12.070 24.810 1.00 34.98 1016 ASP B C 1
ATOM 1004 O O . ASP B 1 17 ? 30.550 13.271 24.644 1.00 39.81 1016 ASP B O 1
ATOM 1009 N N . ILE B 1 18 ? 29.306 11.561 25.365 1.00 32.85 1017 ILE B N 1
ATOM 1010 C CA . ILE B 1 18 ? 28.368 12.438 26.068 1.00 29.43 1017 ILE B CA 1
ATOM 1011 C C . ILE B 1 18 ? 28.535 12.452 27.608 1.00 29.15 1017 ILE B C 1
ATOM 1012 O O . ILE B 1 18 ? 29.306 11.671 28.179 1.00 27.26 1017 ILE B O 1
ATOM 1017 N N . SER B 1 19 ? 27.902 13.415 28.261 1.00 27.62 1018 SER B N 1
ATOM 1018 C CA . SER B 1 19 ? 28.072 13.581 29.695 1.00 27.96 1018 SER B CA 1
ATOM 1019 C C . SER B 1 19 ? 27.045 12.777 30.505 1.00 27.76 1018 SER B C 1
ATOM 1020 O O . SER B 1 19 ? 25.933 12.553 30.038 1.00 30.55 1018 SER B O 1
ATOM 1023 N N . ARG B 1 20 ? 27.345 12.538 31.783 1.00 25.95 1019 ARG B N 1
ATOM 1024 C CA . ARG B 1 20 ? 26.399 11.918 32.729 1.00 26.73 1019 ARG B CA 1
ATOM 1025 C C . ARG B 1 20 ? 25.033 12.585 32.733 1.00 27.38 1019 ARG B C 1
ATOM 1026 O O . ARG B 1 20 ? 24.002 11.931 32.855 1.00 27.39 1019 ARG B O 1
ATOM 1034 N N . GLU B 1 21 ? 25.039 13.906 32.618 1.00 29.70 1020 GLU B N 1
ATOM 1035 C CA . GLU B 1 21 ? 23.823 14.712 32.703 1.00 33.04 1020 GLU B CA 1
ATOM 1036 C C . GLU B 1 21 ? 22.951 14.585 31.455 1.00 33.39 1020 GLU B C 1
ATOM 1037 O O . GLU B 1 21 ? 21.720 14.577 31.548 1.00 32.50 1020 GLU B O 1
ATOM 1043 N N . GLU B 1 22 ? 23.599 14.457 30.297 1.00 34.29 1021 GLU B N 1
ATOM 1044 C CA . GLU B 1 22 ? 22.923 14.131 29.037 1.00 36.52 1021 GLU B CA 1
ATOM 1045 C C . GLU B 1 22 ? 22.241 12.765 29.082 1.00 34.40 1021 GLU B C 1
ATOM 1046 O O . GLU B 1 22 ? 21.041 12.656 28.833 1.00 36.04 1021 GLU B O 1
ATOM 1052 N N . VAL B 1 23 ? 22.980 11.753 29.524 1.00 32.65 1022 VAL B N 1
ATOM 1053 C CA . VAL B 1 23 ? 22.432 10.413 29.699 1.00 32.33 1022 VAL B CA 1
ATOM 1054 C C . VAL B 1 23 ? 21.208 10.413 30.617 1.00 32.83 1022 VAL B C 1
ATOM 1055 O O . VAL B 1 23 ? 20.211 9.743 30.334 1.00 31.84 1022 VAL B O 1
ATOM 1059 N N . ASN B 1 24 ? 21.262 11.214 31.681 1.00 32.59 1023 ASN B N 1
ATOM 1060 C CA . ASN B 1 24 ? 20.160 11.303 32.630 1.00 32.41 1023 ASN B CA 1
ATOM 1061 C C . ASN B 1 24 ? 18.888 11.832 31.992 1.00 33.13 1023 ASN B C 1
ATOM 1062 O O . ASN B 1 24 ? 17.785 11.345 32.290 1.00 35.96 1023 ASN B O 1
ATOM 1067 N N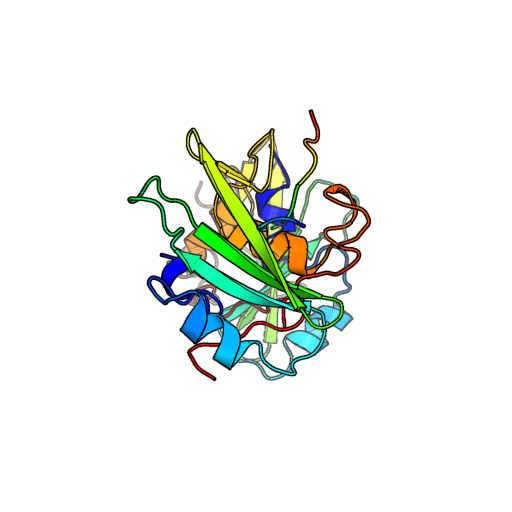 . GLU B 1 25 ? 19.037 12.779 31.067 1.00 31.47 1024 GLU B N 1
ATOM 1068 C CA . GLU B 1 25 ? 17.896 13.284 30.301 1.00 31.54 1024 GLU B CA 1
ATOM 1069 C C . GLU B 1 25 ? 17.246 12.179 29.486 1.00 31.17 1024 GLU B C 1
ATOM 1070 O O . GLU B 1 25 ? 16.035 12.153 29.319 1.00 32.20 1024 GLU B O 1
ATOM 1076 N N . LYS B 1 26 ? 18.084 11.357 28.864 1.00 31.22 1025 LYS B N 1
ATOM 1077 C CA . LYS B 1 26 ? 17.625 10.298 27.981 1.00 30.47 1025 LYS B CA 1
ATOM 1078 C C . LYS B 1 26 ? 16.939 9.194 28.760 1.00 31.17 1025 LYS B C 1
ATOM 1079 O O . LYS B 1 26 ? 15.931 8.634 28.306 1.00 31.62 1025 LYS B O 1
ATOM 1085 N N . LEU B 1 27 ? 17.486 8.888 29.939 1.00 31.35 1026 LEU B N 1
ATOM 1086 C CA . LEU B 1 27 ? 16.985 7.785 30.739 1.00 31.64 1026 LEU B CA 1
ATOM 1087 C C . LEU B 1 27 ? 15.856 8.198 31.681 1.00 32.87 1026 LEU B C 1
ATOM 1088 O O . LEU B 1 27 ? 15.098 7.347 32.163 1.00 35.21 1026 LEU B O 1
ATOM 1093 N N . ARG B 1 28 ? 15.630 9.496 31.808 1.00 30.78 1027 ARG B N 1
ATOM 1094 C CA . ARG B 1 28 ? 14.529 9.966 32.632 1.00 34.76 1027 ARG B CA 1
ATOM 1095 C C . ARG B 1 28 ? 13.182 9.343 32.285 1.00 34.82 1027 ARG B C 1
ATOM 1096 O O . ARG B 1 28 ? 12.716 9.423 31.156 1.00 38.13 1027 ARG B O 1
ATOM 1104 N N . ASP B 1 29 ? 12.581 8.694 33.272 1.00 36.56 1028 ASP B N 1
ATOM 1105 C CA . ASP B 1 29 ? 11.195 8.257 33.197 1.00 38.81 1028 ASP B CA 1
ATOM 1106 C C . ASP B 1 29 ? 10.971 7.078 32.284 1.00 36.91 1028 ASP B C 1
ATOM 1107 O O . ASP B 1 29 ? 9.830 6.746 31.984 1.00 35.70 1028 ASP B O 1
ATOM 1112 N N . THR B 1 30 ? 12.049 6.355 31.998 1.00 36.33 1029 THR B N 1
ATOM 1113 C CA . THR B 1 30 ? 12.006 5.191 31.127 1.00 36.08 1029 THR B CA 1
ATOM 1114 C C . THR B 1 30 ? 11.849 3.869 31.896 1.00 36.56 1029 THR B C 1
ATOM 1115 O O . THR B 1 30 ? 12.177 3.788 33.076 1.00 35.92 1029 THR B O 1
ATOM 1119 N N . ALA B 1 31 ? 11.385 2.827 31.207 1.00 36.04 1030 ALA B N 1
ATOM 1120 C CA . ALA B 1 31 ? 11.233 1.501 31.808 1.00 33.79 1030 ALA B CA 1
ATOM 1121 C C . ALA B 1 31 ? 12.555 0.888 32.247 1.00 35.07 1030 ALA B C 1
ATOM 1122 O O . ALA B 1 31 ? 13.633 1.269 31.767 1.00 33.49 1030 ALA B O 1
ATOM 1124 N N . ASP B 1 32 ? 12.455 -0.118 33.113 1.00 36.62 1031 ASP B N 1
ATOM 1125 C CA . ASP B 1 32 ? 13.617 -0.921 33.521 1.00 34.26 1031 ASP B CA 1
ATOM 1126 C C . ASP B 1 32 ? 14.108 -1.736 32.320 1.00 30.58 1031 ASP B C 1
ATOM 1127 O O . ASP B 1 32 ? 13.291 -2.222 31.523 1.00 29.53 1031 ASP B O 1
ATOM 1132 N N . GLY B 1 33 ? 15.423 -1.783 32.132 1.00 26.91 1032 GLY B N 1
ATOM 1133 C CA . GLY B 1 33 ? 15.984 -2.475 30.981 1.00 24.57 1032 GLY B CA 1
ATOM 1134 C C . GLY B 1 33 ? 16.456 -1.531 29.877 1.00 22.43 1032 GLY B C 1
ATOM 1135 O O . GLY B 1 33 ? 17.168 -1.952 28.945 1.00 18.09 1032 GLY B O 1
ATOM 1136 N N . THR B 1 34 ? 16.064 -0.260 29.986 1.00 19.86 1033 THR B N 1
ATOM 1137 C CA . THR B 1 34 ? 16.525 0.769 29.068 1.00 21.22 1033 THR B CA 1
ATOM 1138 C C . THR B 1 34 ? 18.003 1.070 29.356 1.00 23.17 1033 THR B C 1
ATOM 1139 O O . THR B 1 34 ? 18.432 1.064 30.495 1.00 26.34 1033 THR B O 1
ATOM 1143 N N . PHE B 1 35 ? 18.804 1.213 28.314 1.00 24.05 1034 PHE B N 1
ATOM 1144 C CA . PHE B 1 35 ? 20.244 1.333 28.508 1.00 22.38 1034 PHE B CA 1
ATOM 1145 C C . PHE B 1 35 ? 20.909 2.079 27.362 1.00 22.23 1034 PHE B C 1
ATOM 1146 O O . PHE B 1 35 ? 20.411 2.056 26.225 1.00 23.74 1034 PHE B O 1
ATOM 1154 N N . LEU B 1 36 ? 22.071 2.664 27.637 1.00 19.66 1035 LEU B N 1
ATOM 1155 C CA . LEU B 1 36 ? 22.967 3.085 26.569 1.00 22.93 1035 LEU B CA 1
ATOM 1156 C C . LEU B 1 36 ? 24.413 2.929 26.995 1.00 22.37 1035 LEU B C 1
ATOM 1157 O O . LEU B 1 36 ? 24.686 2.590 28.140 1.00 22.86 1035 LEU B O 1
ATOM 1162 N N . VAL B 1 37 ? 25.337 3.111 26.059 1.00 23.39 1036 VAL B N 1
ATOM 1163 C CA . VAL B 1 37 ? 26.772 3.038 26.356 1.00 23.07 1036 VAL B CA 1
ATOM 1164 C C . VAL B 1 37 ? 27.518 4.322 25.915 1.00 25.83 1036 VAL B C 1
ATOM 1165 O O . VAL B 1 37 ? 27.345 4.815 24.789 1.00 23.84 1036 VAL B O 1
ATOM 1169 N N . ARG B 1 38 ? 28.252 4.922 26.849 1.00 27.78 1037 ARG B N 1
ATOM 1170 C CA . ARG B 1 38 ? 29.096 6.080 26.536 1.00 29.19 1037 ARG B CA 1
ATOM 1171 C C . ARG B 1 38 ? 30.554 5.786 26.856 1.00 30.79 1037 ARG B C 1
ATOM 1172 O O . ARG B 1 38 ? 30.890 4.730 27.381 1.00 30.05 1037 ARG B O 1
ATOM 1180 N N . ASP B 1 39 ? 31.428 6.709 26.503 1.00 33.56 1038 ASP B N 1
ATOM 1181 C CA . ASP B 1 39 ? 32.823 6.576 26.879 1.00 37.81 1038 ASP B CA 1
ATOM 1182 C C . ASP B 1 39 ? 32.977 6.780 28.380 1.00 38.44 1038 ASP B C 1
ATOM 1183 O O . ASP B 1 39 ? 32.238 7.553 28.976 1.00 39.59 1038 ASP B O 1
ATOM 1188 N N . ALA B 1 40 ? 33.905 6.053 28.991 1.00 39.59 1039 ALA B N 1
ATOM 1189 C CA . ALA B 1 40 ? 34.242 6.273 30.391 1.00 42.74 1039 ALA B CA 1
ATOM 1190 C C . ALA B 1 40 ? 34.783 7.687 30.600 1.00 45.12 1039 ALA B C 1
ATOM 1191 O O . ALA B 1 40 ? 35.418 8.247 29.707 1.00 45.96 1039 ALA B O 1
ATOM 1193 N N . SER B 1 41 ? 34.522 8.259 31.776 1.00 47.74 1040 SER B N 1
ATOM 1194 C CA . SER B 1 41 ? 35.011 9.595 32.114 1.00 49.38 1040 SER B CA 1
ATOM 1195 C C . SER B 1 41 ? 36.531 9.616 32.204 1.00 50.53 1040 SER B C 1
ATOM 1196 O O . SER B 1 41 ? 37.143 10.684 32.179 1.00 50.56 1040 SER B O 1
ATOM 1199 N N . THR B 1 42 ? 37.129 8.427 32.263 1.00 52.15 1041 THR B N 1
ATOM 1200 C CA . THR B 1 42 ? 38.586 8.268 32.244 1.00 56.67 1041 THR B CA 1
ATOM 1201 C C . THR B 1 42 ? 39.221 8.791 30.949 1.00 61.39 1041 THR B C 1
ATOM 1202 O O . THR B 1 42 ? 38.540 8.979 29.942 1.00 64.07 1041 THR 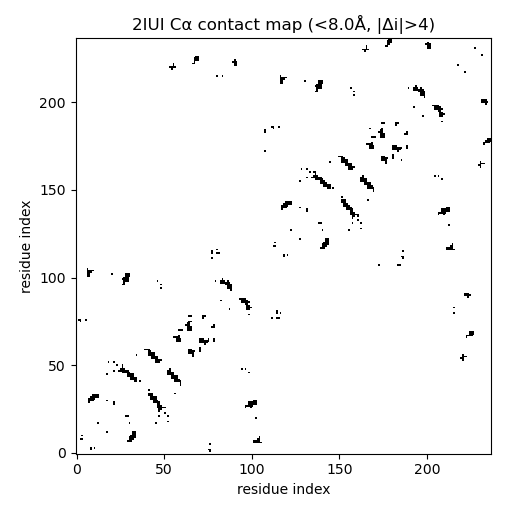B O 1
ATOM 1206 N N . LYS B 1 43 ? 40.543 8.928 30.940 1.00 65.59 1042 LYS B N 1
ATOM 1207 C CA . LYS B 1 43 ? 41.254 9.199 29.691 1.00 68.98 1042 LYS B CA 1
ATOM 1208 C C . LYS B 1 43 ? 41.536 7.918 28.898 1.00 70.27 1042 LYS B C 1
ATOM 1209 O O . LYS B 1 43 ? 42.344 7.085 29.319 1.00 70.63 1042 LYS B O 1
ATOM 1215 N N . MET B 1 44 ? 40.724 7.695 27.867 1.00 71.09 1043 MET B N 1
ATOM 1216 C CA . MET B 1 44 ? 40.936 6.650 26.858 1.00 72.35 1043 MET B CA 1
ATOM 1217 C C . MET B 1 44 ? 41.784 5.447 27.291 1.00 74.08 1043 MET B C 1
ATOM 1218 O O . MET B 1 44 ? 42.819 5.142 26.685 1.00 76.67 1043 MET B O 1
ATOM 1223 N N . HIS B 1 45 ? 41.316 4.734 28.313 1.00 73.61 1044 HIS B N 1
ATOM 1224 C CA . HIS B 1 45 ? 41.803 3.375 28.560 1.00 71.96 1044 HIS B CA 1
ATOM 1225 C C . HIS B 1 45 ? 40.989 2.405 27.696 1.00 70.18 1044 HIS B C 1
ATOM 1226 O O . HIS B 1 45 ? 40.990 1.187 27.924 1.00 70.25 1044 HIS B O 1
ATOM 1233 N N . GLY B 1 46 ? 40.420 2.941 26.618 1.00 66.59 1045 GLY B N 1
ATOM 1234 C CA . GLY B 1 46 ? 39.476 2.185 25.820 1.00 62.73 1045 GLY B CA 1
ATOM 1235 C C . GLY B 1 46 ? 38.324 1.734 26.686 1.00 59.52 1045 GLY B C 1
ATOM 1236 O O . GLY B 1 46 ? 37.820 0.615 26.555 1.00 61.84 1045 GLY B O 1
ATOM 1237 N N . ASP B 1 47 ? 37.980 2.575 27.648 1.00 53.14 1046 ASP B N 1
ATOM 1238 C CA . ASP B 1 47 ? 37.016 2.196 28.665 1.00 47.98 1046 ASP B CA 1
ATOM 1239 C C . ASP B 1 47 ? 35.668 2.836 28.361 1.00 43.57 1046 ASP B C 1
ATOM 1240 O O . ASP B 1 47 ? 35.601 3.982 27.889 1.00 41.51 1046 ASP B O 1
ATOM 1245 N N . TYR B 1 48 ? 34.604 2.074 28.591 1.00 37.87 1047 TYR B N 1
ATOM 1246 C CA . TYR B 1 48 ? 33.249 2.557 28.345 1.00 33.67 1047 TYR B CA 1
ATOM 1247 C C . TYR B 1 48 ? 32.372 2.376 29.594 1.00 30.79 1047 TYR B C 1
ATOM 1248 O O . TYR B 1 48 ? 32.708 1.612 30.494 1.00 34.06 1047 TYR B O 1
ATOM 1257 N N . THR B 1 49 ? 31.264 3.101 29.634 1.00 24.41 1048 THR B N 1
ATOM 1258 C CA . THR B 1 49 ? 30.320 2.996 30.711 1.00 19.62 1048 THR B CA 1
ATOM 1259 C C . THR B 1 49 ? 28.945 2.615 30.184 1.00 19.77 1048 THR B C 1
ATOM 1260 O O . THR B 1 49 ? 28.338 3.339 29.368 1.00 17.32 1048 THR B O 1
ATOM 1264 N N . LEU B 1 50 ? 28.432 1.500 30.684 1.00 18.51 1049 LEU B N 1
ATOM 1265 C CA . LEU B 1 50 ? 27.027 1.167 30.503 1.00 17.52 1049 LEU B CA 1
ATOM 1266 C C . LEU B 1 50 ? 26.193 1.896 31.556 1.00 20.38 1049 LEU B C 1
ATOM 1267 O O . LEU B 1 50 ? 26.539 1.910 32.742 1.00 22.18 1049 LEU B O 1
ATOM 1272 N N . THR B 1 51 ? 25.111 2.525 31.123 1.00 20.55 1050 THR B N 1
ATOM 1273 C CA . THR B 1 51 ? 24.152 3.066 32.062 1.00 20.48 1050 THR B CA 1
ATOM 1274 C C . THR B 1 51 ? 22.822 2.374 31.846 1.00 21.10 1050 THR B C 1
ATOM 1275 O O . THR B 1 51 ? 22.314 2.350 30.725 1.00 24.81 1050 THR B O 1
ATOM 1279 N N . LEU B 1 52 ? 22.227 1.886 32.930 1.00 19.75 1051 LEU B N 1
ATOM 1280 C CA . LEU B 1 52 ? 21.065 0.986 32.851 1.00 21.72 1051 LEU B CA 1
ATOM 1281 C C . LEU B 1 52 ? 19.942 1.433 33.773 1.00 22.22 1051 LEU B C 1
ATOM 1282 O O . LEU B 1 52 ? 20.164 1.770 34.935 1.00 24.37 1051 LEU B O 1
ATOM 1287 N N . ARG B 1 53 ? 18.729 1.396 33.251 1.00 22.44 1052 ARG B N 1
ATOM 1288 C CA . ARG B 1 53 ? 17.562 1.822 34.003 1.00 25.99 1052 ARG B CA 1
ATOM 1289 C C . ARG B 1 53 ? 17.001 0.643 34.823 1.00 27.27 1052 ARG B C 1
ATOM 1290 O O . ARG B 1 53 ? 16.648 -0.420 34.253 1.00 22.72 1052 ARG B O 1
ATOM 1298 N N . LYS B 1 54 ? 16.997 0.800 36.154 1.00 27.07 1053 LYS B N 1
ATOM 1299 C CA . LYS B 1 54 ? 16.623 -0.290 37.061 1.00 27.59 1053 LYS B CA 1
ATOM 1300 C C . LYS B 1 54 ? 16.115 0.216 38.419 1.00 28.96 1053 LYS B C 1
ATOM 1301 O O . LYS B 1 54 ? 16.818 0.914 39.153 1.00 27.29 1053 LYS B O 1
ATOM 1307 N N . GLY B 1 55 ? 14.850 -0.078 38.706 1.00 30.69 1054 GLY B N 1
ATOM 1308 C CA . GLY B 1 55 ? 14.214 0.381 39.931 1.00 29.77 1054 GLY B CA 1
ATOM 1309 C C . GLY B 1 55 ? 13.996 1.886 40.035 1.00 29.45 1054 GLY B C 1
ATOM 1310 O O . GLY B 1 55 ? 13.973 2.437 41.137 1.00 31.39 1054 GLY B O 1
ATOM 1311 N N . GLY B 1 56 ? 13.850 2.558 38.896 1.00 27.37 1055 GLY B N 1
ATOM 1312 C CA . GLY B 1 56 ? 13.642 3.996 38.902 1.00 26.89 1055 GLY B CA 1
ATOM 1313 C C . GLY B 1 56 ? 14.895 4.859 38.924 1.00 27.10 1055 GLY B C 1
ATOM 1314 O O . GLY B 1 56 ? 14.805 6.084 38.956 1.00 32.00 1055 GLY B O 1
ATOM 1315 N N . ASN B 1 57 ? 16.070 4.242 38.943 1.00 26.79 1056 ASN B N 1
ATOM 1316 C CA . ASN B 1 57 ? 17.294 5.017 38.842 1.00 26.23 1056 ASN B CA 1
ATOM 1317 C C . ASN B 1 57 ? 18.257 4.440 37.811 1.00 24.04 1056 ASN B C 1
ATOM 1318 O O . ASN B 1 57 ? 17.983 3.406 37.217 1.00 23.28 1056 ASN B O 1
ATOM 1323 N N . ASN B 1 58 ? 19.310 5.194 37.516 1.00 24.80 1057 ASN B N 1
ATOM 1324 C CA . ASN B 1 58 ? 20.283 4.818 36.506 1.00 23.83 1057 ASN B CA 1
ATOM 1325 C C . ASN B 1 58 ? 21.488 4.159 37.157 1.00 25.84 1057 ASN B C 1
ATOM 1326 O O . ASN B 1 58 ? 22.275 4.825 37.834 1.00 30.09 1057 ASN B O 1
ATOM 1331 N N . LYS B 1 59 ? 21.681 2.878 36.860 1.00 25.07 1058 LYS B N 1
ATOM 1332 C CA . LYS B 1 59 ? 22.868 2.141 37.289 1.00 26.28 1058 LYS B CA 1
ATOM 1333 C C . LYS B 1 59 ? 24.083 2.365 36.395 1.00 26.12 1058 LYS B C 1
ATOM 1334 O O . LYS B 1 59 ? 24.070 2.002 35.219 1.00 26.81 1058 LYS B O 1
ATOM 1340 N N . LEU B 1 60 ? 25.168 2.837 37.005 1.00 26.37 1059 LEU B N 1
ATOM 1341 C CA . LEU B 1 60 ? 26.438 3.034 36.326 1.00 23.14 1059 LEU B CA 1
ATOM 1342 C C . LEU B 1 60 ? 27.308 1.779 36.433 1.00 23.55 1059 LEU B C 1
ATOM 1343 O O . LEU B 1 60 ? 27.807 1.441 37.495 1.00 25.68 1059 LEU B O 1
ATOM 1348 N N . ILE B 1 61 ? 27.475 1.091 35.314 1.00 25.65 1060 ILE B N 1
ATOM 1349 C CA . ILE B 1 61 ? 28.247 -0.147 35.248 1.00 24.17 1060 ILE B CA 1
ATOM 1350 C C . ILE B 1 61 ? 29.424 0.106 34.331 1.00 23.66 1060 ILE B C 1
ATOM 1351 O O . ILE B 1 61 ? 29.250 0.565 33.214 1.00 24.50 1060 ILE B O 1
ATOM 1356 N N . LYS B 1 62 ? 30.614 -0.225 34.807 1.00 25.33 1061 LYS B N 1
ATOM 1357 C CA . LYS B 1 62 ? 31.853 0.041 34.090 1.00 25.77 1061 LYS B CA 1
ATOM 1358 C C . LYS B 1 62 ? 32.230 -1.134 33.202 1.00 27.55 1061 LYS B C 1
ATOM 1359 O O . LYS B 1 62 ? 32.202 -2.295 33.637 1.00 25.15 1061 LYS B O 1
ATOM 1365 N N . ILE B 1 63 ? 32.544 -0.837 31.944 1.00 27.02 1062 ILE B N 1
ATOM 1366 C CA . ILE B 1 63 ? 33.014 -1.866 31.022 1.00 25.63 1062 ILE B CA 1
ATOM 1367 C C . ILE B 1 63 ? 34.524 -1.794 30.892 1.00 26.58 1062 ILE B C 1
ATOM 1368 O O . ILE B 1 63 ? 35.062 -0.900 30.237 1.00 27.74 1062 ILE B O 1
ATOM 1373 N N . PHE B 1 64 ? 35.198 -2.686 31.610 1.00 27.49 1063 PHE B N 1
ATOM 1374 C CA . PHE B 1 64 ? 36.649 -2.715 31.633 1.00 30.49 1063 PHE B CA 1
ATOM 1375 C C . PHE B 1 64 ? 37.201 -3.208 30.304 1.00 34.29 1063 PHE B C 1
ATOM 1376 O O . PHE B 1 64 ? 36.599 -4.050 29.640 1.00 31.70 1063 PHE B O 1
ATOM 1384 N N . HIS B 1 65 ? 38.447 -2.822 30.046 1.00 38.96 1064 HIS B N 1
ATOM 1385 C CA . HIS B 1 65 ? 39.151 -3.094 28.804 1.00 40.73 1064 HIS B CA 1
ATOM 1386 C C . HIS B 1 65 ? 40.613 -3.374 29.162 1.00 41.98 1064 HIS B C 1
ATOM 1387 O O . HIS B 1 65 ? 41.365 -2.459 29.489 1.00 42.75 1064 HIS B O 1
ATOM 1394 N N . ARG B 1 66 ? 40.995 -4.642 29.164 1.00 43.12 1065 ARG B N 1
ATOM 1395 C CA . ARG B 1 66 ? 42.359 -5.024 29.498 1.00 47.12 1065 ARG B CA 1
ATOM 1396 C C . ARG B 1 66 ? 42.770 -6.191 28.622 1.00 47.20 1065 ARG B C 1
ATOM 1397 O O . ARG B 1 66 ? 41.929 -6.985 28.227 1.00 49.15 1065 ARG B O 1
ATOM 1405 N N . ASP B 1 67 ? 44.074 -6.366 28.432 1.00 49.53 1066 ASP B N 1
ATOM 1406 C CA . ASP B 1 67 ? 44.594 -7.176 27.325 1.00 52.12 1066 ASP B CA 1
ATOM 1407 C C . ASP B 1 67 ? 43.925 -6.709 26.015 1.00 51.28 1066 ASP B C 1
ATOM 1408 O O . ASP B 1 67 ? 43.948 -5.514 25.692 1.00 51.27 1066 ASP B O 1
ATOM 1413 N N . GLY B 1 68 ? 43.219 -7.605 25.335 1.00 48.95 1067 GLY B N 1
ATOM 1414 C CA . GLY B 1 68 ? 42.394 -7.165 24.226 1.00 47.53 1067 GLY B CA 1
ATOM 1415 C C . GLY B 1 68 ? 40.923 -7.485 24.430 1.00 46.56 1067 GLY B C 1
ATOM 1416 O O . GLY B 1 68 ? 40.164 -7.629 23.473 1.00 50.48 1067 GLY B O 1
ATOM 1417 N N . LYS B 1 69 ? 40.518 -7.620 25.684 1.00 43.41 1068 LYS B N 1
ATOM 1418 C CA . LYS B 1 69 ? 39.201 -8.141 25.992 1.00 39.56 1068 LYS B CA 1
ATOM 1419 C C . LYS B 1 69 ? 38.332 -7.108 26.700 1.00 38.95 1068 LYS B C 1
ATOM 1420 O O . LYS B 1 69 ? 38.821 -6.072 27.159 1.00 37.65 1068 LYS B O 1
ATOM 1426 N N . TYR B 1 70 ? 37.044 -7.426 26.802 1.00 36.46 1069 TYR B N 1
ATOM 1427 C CA . TYR B 1 70 ? 36.062 -6.586 27.473 1.00 33.04 1069 TYR B CA 1
ATOM 1428 C C . TYR B 1 70 ? 35.237 -7.395 28.467 1.00 32.31 1069 TYR B C 1
ATOM 1429 O O . TYR B 1 70 ? 35.027 -8.590 28.284 1.00 32.23 1069 TYR B O 1
ATOM 1438 N N . GLY B 1 71 ? 34.785 -6.732 29.525 1.00 31.50 1070 GLY B N 1
ATOM 1439 C CA . GLY B 1 71 ? 33.923 -7.382 30.499 1.00 28.61 1070 GLY B CA 1
ATOM 1440 C C . GLY B 1 71 ? 33.646 -6.510 31.704 1.00 27.65 1070 GLY B C 1
ATOM 1441 O O . GLY B 1 71 ? 34.293 -5.472 31.880 1.00 25.76 1070 GLY B O 1
ATOM 1442 N N . PHE B 1 72 ? 32.696 -6.933 32.536 1.00 26.71 1071 PHE B N 1
ATOM 1443 C CA . PHE B 1 72 ? 32.311 -6.182 33.736 1.00 26.35 1071 PHE B CA 1
ATOM 1444 C C . PHE B 1 72 ? 33.233 -6.448 34.939 1.00 25.80 1071 PHE B C 1
ATOM 1445 O O . PHE B 1 72 ? 33.330 -5.627 35.845 1.00 26.86 1071 PHE B O 1
ATOM 1453 N N . SER B 1 73 ? 33.919 -7.584 34.933 1.00 26.96 1072 SER B N 1
ATOM 1454 C CA . SER B 1 73 ? 34.745 -8.008 36.064 1.00 24.76 1072 SER B CA 1
ATOM 1455 C C . SER B 1 73 ? 35.693 -9.113 35.651 1.00 25.09 1072 SER B C 1
ATOM 1456 O O . SER B 1 73 ? 35.631 -9.607 34.531 1.00 25.47 1072 SER B O 1
ATOM 1459 N N . ASP B 1 74 ? 36.536 -9.536 36.584 1.00 29.04 1073 ASP B N 1
ATOM 1460 C CA . ASP B 1 74 ? 37.510 -10.608 36.352 1.00 32.84 1073 ASP B CA 1
ATOM 1461 C C . ASP B 1 74 ? 36.795 -11.964 36.231 1.00 32.38 1073 ASP B C 1
ATOM 1462 O O . ASP B 1 74 ? 36.045 -12.335 37.130 1.00 32.25 1073 ASP B O 1
ATOM 1467 N N . PRO B 1 75 ? 36.964 -12.676 35.101 1.00 30.57 1074 PRO B N 1
ATOM 1468 C CA . PRO B 1 75 ? 37.814 -12.389 33.944 1.00 28.71 1074 PRO B CA 1
ATOM 1469 C C . PRO B 1 75 ? 37.112 -11.618 32.826 1.00 28.70 1074 PRO B C 1
ATOM 1470 O O . PRO B 1 75 ? 35.879 -11.701 32.662 1.00 26.06 1074 PRO B O 1
ATOM 1474 N N . LEU B 1 76 ? 37.906 -10.903 32.034 1.00 28.64 1075 LEU B N 1
ATOM 1475 C CA . LEU B 1 76 ? 37.414 -10.229 30.829 1.00 29.26 1075 LEU B CA 1
ATOM 1476 C C . LEU B 1 76 ? 37.472 -11.196 29.644 1.00 32.34 1075 LEU B C 1
ATOM 1477 O O . LEU B 1 76 ? 38.550 -11.656 29.269 1.00 34.56 1075 LEU B O 1
ATOM 1482 N N . THR B 1 77 ? 36.316 -11.546 29.096 1.00 32.83 1076 THR B N 1
ATOM 1483 C CA . THR B 1 77 ? 36.257 -12.610 28.113 1.00 33.45 1076 THR B CA 1
ATOM 1484 C C . THR B 1 77 ? 35.609 -12.246 26.785 1.00 34.12 1076 THR B C 1
ATOM 1485 O O . THR B 1 77 ? 35.692 -13.007 25.825 1.00 36.93 1076 THR B O 1
ATOM 1489 N N . PHE B 1 78 ? 35.024 -11.061 26.692 1.00 32.43 1077 PHE B N 1
ATOM 1490 C CA . PHE B 1 78 ? 34.371 -10.666 25.445 1.00 33.92 1077 PHE B CA 1
ATOM 1491 C C . PHE B 1 78 ? 35.337 -9.917 24.537 1.00 35.35 1077 PHE B C 1
ATOM 1492 O O . PHE B 1 78 ? 36.099 -9.069 25.004 1.00 36.06 1077 PHE B O 1
ATOM 1500 N N . SER B 1 79 ? 35.329 -10.248 23.247 1.00 37.82 1078 SER B N 1
ATOM 1501 C CA . SER B 1 79 ? 36.258 -9.617 22.292 1.00 37.41 1078 SER B CA 1
ATOM 1502 C C . SER B 1 79 ? 35.844 -8.230 21.792 1.00 37.06 1078 SER B C 1
ATOM 1503 O O . SER B 1 79 ? 36.688 -7.459 21.344 1.00 36.81 1078 SER B O 1
ATOM 1506 N N . SER B 1 80 ? 34.566 -7.891 21.956 1.00 35.30 1079 SER B N 1
ATOM 1507 C CA . SER B 1 80 ? 34.078 -6.543 21.674 1.00 33.58 1079 SER B CA 1
ATOM 1508 C C . SER B 1 80 ? 32.965 -6.084 22.643 1.00 33.21 1079 SER B C 1
ATOM 1509 O O . SER B 1 80 ? 32.238 -6.917 23.211 1.00 32.88 1079 SER B O 1
ATOM 1512 N N . VAL B 1 81 ? 32.744 -4.769 22.723 1.00 29.08 1080 VAL B N 1
ATOM 1513 C CA . VAL B 1 81 ? 31.637 -4.226 23.508 1.00 24.39 1080 VAL B CA 1
ATOM 1514 C C . VAL B 1 81 ? 30.268 -4.627 22.957 1.00 26.21 1080 VAL B C 1
ATOM 1515 O O . VAL B 1 81 ? 29.308 -4.786 23.750 1.00 26.35 1080 VAL B O 1
ATOM 1519 N N . VAL B 1 82 ? 30.161 -4.777 21.625 1.00 26.58 1081 VAL B N 1
ATOM 1520 C CA . VAL B 1 82 ? 28.887 -5.182 20.987 1.00 27.46 1081 VAL B CA 1
ATOM 1521 C C . VAL B 1 82 ? 28.581 -6.649 21.259 1.00 26.27 1081 VAL B C 1
ATOM 1522 O O . VAL B 1 82 ? 27.439 -7.034 21.504 1.00 23.97 1081 VAL B O 1
ATOM 1526 N N . GLU B 1 83 ? 29.640 -7.437 21.322 1.00 27.73 1082 GLU B N 1
ATOM 1527 C CA . GLU B 1 83 ? 29.551 -8.836 21.724 1.00 32.51 1082 GLU B CA 1
ATOM 1528 C C . GLU B 1 83 ? 29.043 -8.981 23.160 1.00 32.02 1082 GLU B C 1
ATOM 1529 O O . GLU B 1 83 ? 28.216 -9.831 23.437 1.00 33.64 1082 GLU B O 1
ATOM 1535 N N . LEU B 1 84 ? 29.573 -8.142 24.053 1.00 31.15 1083 LEU B N 1
ATOM 1536 C CA . LEU B 1 84 ? 29.221 -8.097 25.473 1.00 26.23 1083 LEU B CA 1
ATOM 1537 C C . LEU B 1 84 ? 27.783 -7.659 25.650 1.00 26.33 1083 LEU B C 1
ATOM 1538 O O . LEU B 1 84 ? 26.960 -8.407 26.188 1.00 29.79 1083 LEU B O 1
ATOM 1543 N N . ILE B 1 85 ? 27.438 -6.515 25.068 1.00 25.57 1084 ILE B N 1
ATOM 1544 C CA . ILE B 1 85 ? 26.079 -5.977 25.206 1.00 25.75 1084 ILE B CA 1
ATOM 1545 C C . ILE B 1 85 ? 25.042 -6.928 24.638 1.00 26.02 1084 ILE B C 1
ATOM 1546 O O . ILE B 1 85 ? 24.010 -7.186 25.255 1.00 27.77 1084 ILE B O 1
ATOM 1551 N N . ASN B 1 86 ? 25.358 -7.498 23.479 1.00 26.77 1085 ASN B N 1
ATOM 1552 C CA . ASN B 1 86 ? 24.434 -8.392 22.800 1.00 25.87 1085 ASN B CA 1
ATOM 1553 C C . ASN B 1 86 ? 24.150 -9.604 23.642 1.00 28.32 1085 ASN B C 1
ATOM 1554 O O . ASN B 1 86 ? 23.017 -10.053 23.739 1.00 30.51 1085 ASN B O 1
ATOM 1559 N N . HIS B 1 87 ? 25.177 -10.096 24.318 1.00 28.36 1086 HIS B N 1
ATOM 1560 C CA . HIS B 1 87 ? 24.971 -11.209 25.215 1.00 27.38 1086 HIS B CA 1
ATOM 1561 C C . HIS B 1 87 ? 23.920 -10.866 26.244 1.00 27.19 1086 HIS B C 1
ATOM 1562 O O . HIS B 1 87 ? 22.880 -11.536 26.324 1.00 28.27 1086 HIS B O 1
ATOM 1569 N N . TYR B 1 88 ? 24.163 -9.803 27.004 1.00 25.60 1087 TYR B N 1
ATOM 1570 C CA . TYR B 1 88 ? 23.273 -9.488 28.115 1.00 23.38 1087 TYR B CA 1
ATOM 1571 C C . TYR B 1 88 ? 21.950 -8.850 27.716 1.00 23.90 1087 TYR B C 1
ATOM 1572 O O . TYR B 1 88 ? 21.105 -8.583 28.563 1.00 23.69 1087 TYR B O 1
ATOM 1581 N N . ARG B 1 89 ? 21.700 -8.798 26.412 1.00 24.11 1088 ARG B N 1
ATOM 1582 C CA . ARG B 1 89 ? 20.348 -8.590 25.924 1.00 26.18 1088 ARG B CA 1
ATOM 1583 C C . ARG B 1 89 ? 19.513 -9.853 26.164 1.00 26.76 1088 ARG B C 1
ATOM 1584 O O . ARG B 1 89 ? 18.306 -9.775 26.395 1.00 30.04 1088 ARG B O 1
ATOM 1592 N N . ASN B 1 90 ? 20.165 -11.006 26.221 1.00 27.75 1089 ASN B N 1
ATOM 1593 C CA . ASN B 1 90 ? 19.437 -12.267 26.380 1.00 31.46 1089 ASN B CA 1
ATOM 1594 C C . ASN B 1 90 ? 19.619 -12.988 27.721 1.00 34.68 1089 ASN B C 1
ATOM 1595 O O . ASN B 1 90 ? 19.198 -14.153 27.885 1.00 36.88 1089 ASN B O 1
ATOM 1600 N N . GLU B 1 91 ? 20.308 -12.324 28.643 1.00 33.15 1090 GLU B N 1
ATOM 1601 C CA . GLU B 1 91 ? 20.657 -12.936 29.909 1.00 28.91 1090 GLU B CA 1
ATOM 1602 C C . GLU B 1 91 ? 20.744 -11.816 30.921 1.00 26.79 1090 GLU B C 1
ATOM 1603 O O . GLU B 1 91 ? 21.349 -10.782 30.655 1.00 27.77 1090 GLU B O 1
ATOM 1609 N N . SER B 1 92 ? 20.056 -11.989 32.040 1.00 26.54 1091 SER B N 1
ATOM 1610 C CA . SER B 1 92 ? 20.065 -11.012 33.128 1.00 24.24 1091 SER B CA 1
ATOM 1611 C C . SER B 1 92 ? 21.438 -10.820 33.735 1.00 23.76 1091 SER B C 1
ATOM 1612 O O . SER B 1 92 ? 22.282 -11.727 33.698 1.00 23.36 1091 SER B O 1
ATOM 1615 N N . LEU B 1 93 ? 21.657 -9.664 34.343 1.00 24.89 1092 LEU B N 1
ATOM 1616 C CA . LEU B 1 93 ? 22.962 -9.379 34.946 1.00 29.52 1092 LEU B CA 1
ATOM 1617 C C . LEU B 1 93 ? 23.048 -9.772 36.444 1.00 29.54 1092 LEU B C 1
ATOM 1618 O O . LEU B 1 93 ? 23.995 -9.381 37.151 1.00 30.42 1092 LEU B O 1
ATOM 1623 N N . ALA B 1 94 ? 22.142 -10.652 36.871 1.00 26.62 1093 ALA B N 1
ATOM 1624 C CA . ALA B 1 94 ? 22.001 -10.991 38.279 1.00 26.66 1093 ALA B CA 1
ATOM 1625 C C . ALA B 1 94 ? 23.243 -11.610 38.881 1.00 28.05 1093 ALA B C 1
ATOM 1626 O O . ALA B 1 94 ? 23.573 -11.323 40.023 1.00 30.92 1093 ALA B O 1
ATOM 1628 N N . GLN B 1 95 ? 23.958 -12.425 38.110 1.00 30.02 1094 GLN B N 1
ATOM 1629 C CA . GLN B 1 95 ? 25.127 -13.126 38.645 1.00 30.96 1094 GLN B CA 1
ATOM 1630 C C . GLN B 1 95 ? 26.287 -12.191 38.958 1.00 32.23 1094 GLN B C 1
ATOM 1631 O O . GLN B 1 95 ? 27.309 -12.621 39.486 1.00 34.14 1094 GLN B O 1
ATOM 1637 N N . TYR B 1 96 ? 26.176 -10.935 38.534 1.00 32.12 1095 TYR B N 1
ATOM 1638 C CA . TYR B 1 96 ? 27.166 -9.920 38.901 1.00 30.07 1095 TYR B CA 1
ATOM 1639 C C . TYR B 1 96 ? 26.747 -9.174 40.172 1.00 27.62 1095 TYR B C 1
ATOM 1640 O O . TYR B 1 96 ? 27.567 -8.707 40.952 1.00 27.31 1095 TYR B O 1
ATOM 1649 N N . ASN B 1 97 ? 25.448 -9.061 40.351 1.00 26.69 1096 ASN B N 1
ATOM 1650 C CA . ASN B 1 97 ? 24.894 -8.273 41.435 1.00 28.53 1096 ASN B CA 1
ATOM 1651 C C . ASN B 1 97 ? 23.412 -8.607 41.569 1.00 29.78 1096 ASN B C 1
ATOM 1652 O O . ASN B 1 97 ? 22.644 -8.482 40.613 1.00 27.92 1096 ASN B O 1
ATOM 1657 N N . PRO B 1 98 ? 23.000 -9.102 42.748 1.00 31.20 1097 PRO B N 1
ATOM 1658 C CA . PRO B 1 98 ? 21.618 -9.557 42.977 1.00 30.83 1097 PRO B CA 1
ATOM 1659 C C . PRO B 1 98 ? 20.576 -8.476 42.755 1.00 30.80 1097 PRO B C 1
ATOM 1660 O O . PRO B 1 98 ? 19.393 -8.768 42.601 1.00 32.95 1097 PRO B O 1
ATOM 1664 N N . LYS B 1 99 ? 21.027 -7.226 42.806 1.00 29.78 1098 LYS B N 1
ATOM 1665 C CA . LYS B 1 99 ? 20.186 -6.072 42.495 1.00 31.77 1098 LYS B CA 1
ATOM 1666 C C . LYS B 1 99 ? 19.895 -5.916 40.999 1.00 31.50 1098 LYS B C 1
ATOM 1667 O O . LYS B 1 99 ? 19.002 -5.165 40.611 1.00 30.18 1098 LYS B O 1
ATOM 1673 N N . LEU B 1 100 ? 20.725 -6.543 40.169 1.00 31.24 1099 LEU B N 1
ATOM 1674 C CA . LEU B 1 100 ? 20.615 -6.423 38.719 1.00 30.06 1099 LEU B CA 1
ATOM 1675 C C . LEU B 1 100 ? 19.935 -7.630 38.081 1.00 31.49 1099 LEU B C 1
ATOM 1676 O O . LEU B 1 100 ? 20.441 -8.202 37.123 1.00 31.52 1099 LEU B O 1
ATOM 1681 N N . ASP B 1 101 ? 18.708 -7.907 38.506 1.00 32.47 1100 ASP B N 1
ATOM 1682 C CA . ASP B 1 101 ? 17.903 -8.912 37.832 1.00 34.61 1100 ASP B CA 1
ATOM 1683 C C . ASP B 1 101 ? 17.159 -8.310 36.636 1.00 33.98 1100 ASP B C 1
ATOM 1684 O O . ASP B 1 101 ? 15.930 -8.225 36.610 1.00 34.57 1100 ASP B O 1
ATOM 1689 N N . VAL B 1 102 ? 17.931 -7.848 35.660 1.00 32.23 1101 VAL B N 1
ATOM 1690 C CA . VAL B 1 102 ? 17.392 -7.364 34.392 1.00 29.84 1101 VAL B CA 1
ATOM 1691 C C . VAL B 1 102 ? 18.278 -7.824 33.263 1.00 28.05 1101 VAL B C 1
ATOM 1692 O O . VAL B 1 102 ? 19.458 -8.127 33.467 1.00 25.73 1101 VAL B O 1
ATOM 1696 N N . LYS B 1 103 ? 17.711 -7.803 32.062 1.00 29.50 1102 LYS B N 1
ATOM 1697 C CA . LYS B 1 103 ? 18.480 -7.824 30.827 1.00 31.38 1102 LYS B CA 1
ATOM 1698 C C . LYS B 1 103 ? 18.529 -6.434 30.213 1.00 31.05 1102 LYS B C 1
ATOM 1699 O O . LYS B 1 103 ? 17.725 -5.552 30.550 1.00 31.37 1102 LYS B O 1
ATOM 1705 N N . LEU B 1 104 ? 19.449 -6.247 29.279 1.00 30.92 1103 LEU B N 1
ATOM 1706 C CA . LEU B 1 104 ? 19.455 -5.035 28.484 1.00 29.33 1103 LEU B CA 1
ATOM 1707 C C . LEU B 1 104 ? 18.310 -5.137 27.464 1.00 28.32 1103 LEU B C 1
ATOM 1708 O O . LEU B 1 104 ? 18.469 -5.725 26.394 1.00 24.76 1103 LEU B O 1
ATOM 1713 N N . LEU B 1 105 ? 17.118 -4.698 27.867 1.00 30.32 1104 LEU B N 1
ATOM 1714 C CA . LEU B 1 105 ? 15.927 -4.834 27.024 1.00 31.60 1104 LEU B CA 1
ATOM 1715 C C . LEU B 1 105 ? 15.757 -3.747 25.961 1.00 34.26 1104 LEU B C 1
ATOM 1716 O O . LEU B 1 105 ? 15.574 -4.067 24.777 1.00 35.73 1104 LEU B O 1
ATOM 1721 N N . TYR B 1 106 ? 15.754 -2.477 26.386 1.00 33.99 1105 TYR B N 1
ATOM 1722 C CA . TYR B 1 106 ? 15.409 -1.367 25.497 1.00 33.55 1105 TYR B CA 1
ATOM 1723 C C . TYR B 1 106 ? 16.580 -0.414 25.257 1.00 34.12 1105 TYR B C 1
ATOM 1724 O O . TYR B 1 106 ? 16.978 0.343 26.142 1.00 36.04 1105 TYR B O 1
ATOM 1733 N N . PRO B 1 107 ? 17.141 -0.430 24.038 1.00 33.08 1106 PRO B N 1
ATOM 1734 C CA . PRO B 1 107 ? 18.250 0.464 23.680 1.00 35.19 1106 PRO B CA 1
ATOM 1735 C C . PRO B 1 107 ? 17.807 1.903 23.416 1.00 35.60 1106 PRO B C 1
ATOM 1736 O O . PRO B 1 107 ? 16.876 2.150 22.640 1.00 38.16 1106 PRO B O 1
ATOM 1740 N N . VAL B 1 108 ? 18.514 2.862 23.998 1.00 34.47 1107 VAL B N 1
ATOM 1741 C CA . VAL B 1 108 ? 18.292 4.260 23.640 1.00 33.81 1107 VAL B CA 1
ATOM 1742 C C . VAL B 1 108 ? 19.040 4.518 22.332 1.00 35.03 1107 VAL B C 1
ATOM 1743 O O . VAL B 1 108 ? 20.276 4.542 22.305 1.00 33.58 1107 VAL B O 1
ATOM 1747 N N . SER B 1 109 ? 18.278 4.601 21.241 1.00 34.94 1108 SER B N 1
ATOM 1748 C CA . SER B 1 109 ? 18.811 4.617 19.877 1.00 34.88 1108 SER B CA 1
ATOM 1749 C C . SER B 1 109 ? 19.105 6.027 19.398 1.00 35.24 1108 SER B C 1
ATOM 1750 O O . SER B 1 109 ? 18.209 6.866 19.326 1.00 36.64 1108 SER B O 1
ATOM 1753 N N . LYS B 1 110 ? 20.353 6.272 19.023 1.00 34.20 1109 LYS B N 1
ATOM 1754 C CA . LYS B 1 110 ? 20.732 7.559 18.463 1.00 35.86 1109 LYS B CA 1
ATOM 1755 C C . LYS B 1 110 ? 20.116 7.814 17.090 1.00 40.05 1109 LYS B C 1
ATOM 1756 O O . LYS B 1 110 ? 20.229 8.918 16.565 1.00 42.76 1109 LYS B O 1
ATOM 1762 N N . TYR B 1 111 ? 19.538 6.787 16.465 1.00 41.58 1110 TYR B N 1
ATOM 1763 C CA . TYR B 1 111 ? 18.896 6.962 15.156 1.00 41.40 1110 TYR B CA 1
ATOM 1764 C C . TYR B 1 111 ? 17.434 7.381 15.308 1.00 43.28 1110 TYR B C 1
ATOM 1765 O O . TYR B 1 111 ? 16.675 7.381 14.340 1.00 45.97 1110 TYR B O 1
ATOM 1774 N N . GLN B 1 112 ? 17.027 7.655 16.537 1.00 44.56 1111 GLN B N 1
ATOM 1775 C CA . GLN B 1 112 ? 15.768 8.357 16.773 1.00 50.29 1111 GLN B CA 1
ATOM 1776 C C . GLN B 1 112 ? 15.936 9.397 17.873 1.00 52.12 1111 GLN B C 1
ATOM 1777 O O . GLN B 1 112 ? 17.021 9.974 18.026 1.00 54.79 1111 GLN B O 1
ATOM 1783 N N . SER C 2 1 ? 20.982 9.526 -13.214 1.00 42.78 201 SER C N 1
ATOM 1784 C CA . SER C 2 1 ? 21.814 8.482 -13.891 1.00 42.84 201 SER C CA 1
ATOM 1785 C C . SER C 2 1 ? 20.954 7.654 -14.843 1.00 44.06 201 SER C C 1
ATOM 1786 O O . SER C 2 1 ? 19.736 7.823 -14.878 1.00 44.29 201 SER C O 1
ATOM 1789 N N . ILE C 2 2 ? 21.579 6.739 -15.581 1.00 45.02 202 ILE C N 1
ATOM 1790 C CA . ILE C 2 2 ? 20.843 5.922 -16.545 1.00 44.65 202 ILE C CA 1
ATOM 1791 C C . ILE C 2 2 ? 19.825 5.000 -15.886 1.00 43.1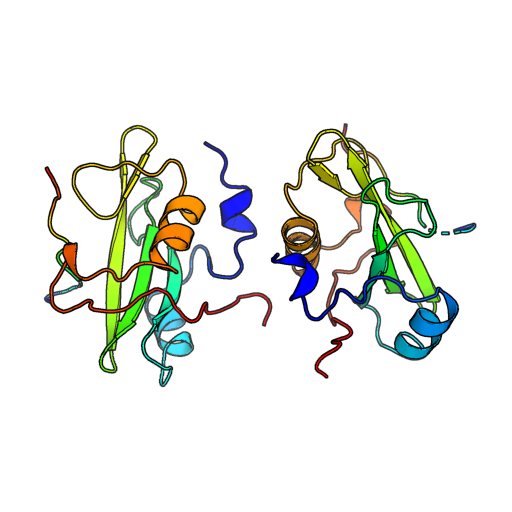6 202 ILE C C 1
ATOM 1792 O O . ILE C 2 2 ? 18.631 5.133 -16.129 1.00 46.46 202 ILE C O 1
ATOM 1797 N N . ASP C 2 3 ? 20.270 4.126 -14.996 1.00 40.93 203 ASP C N 1
ATOM 1798 C CA . ASP C 2 3 ? 19.340 3.464 -14.083 1.00 40.35 203 ASP C CA 1
ATOM 1799 C C . ASP C 2 3 ? 19.807 3.576 -12.634 1.00 36.62 203 ASP C C 1
ATOM 1800 O O . ASP C 2 3 ? 19.541 4.567 -11.974 1.00 37.50 203 ASP C O 1
ATOM 1821 N N . VAL C 2 5 ? 22.325 4.513 -9.650 1.00 18.36 205 VAL C N 1
ATOM 1822 C CA . VAL C 2 5 ? 23.326 5.545 -9.392 1.00 15.11 205 VAL C CA 1
ATOM 1823 C C . VAL C 2 5 ? 24.764 4.985 -9.312 1.00 14.16 205 VAL C C 1
ATOM 1824 O O . VAL C 2 5 ? 25.046 4.015 -8.596 1.00 15.94 205 VAL C O 1
ATOM 1828 N N . PRO C 2 6 ? 25.686 5.570 -10.081 1.00 15.02 206 PRO C N 1
ATOM 1829 C CA . PRO C 2 6 ? 27.076 5.124 -9.967 1.00 17.42 206 PRO C CA 1
ATOM 1830 C C . PRO C 2 6 ? 27.709 5.488 -8.622 1.00 15.29 206 PRO C C 1
ATOM 1831 O O . PRO C 2 6 ? 27.704 6.649 -8.227 1.00 16.97 206 PRO C O 1
ATOM 1835 N N . MET C 2 7 ? 28.209 4.491 -7.901 1.00 15.26 207 MET C N 1
ATOM 1836 C CA . MET C 2 7 ? 28.890 4.751 -6.641 1.00 16.84 207 MET C CA 1
ATOM 1837 C C . MET C 2 7 ? 30.374 4.471 -6.789 1.00 17.83 207 MET C C 1
ATOM 1838 O O . MET C 2 7 ? 30.743 3.339 -7.111 1.00 23.00 207 MET C O 1
ATOM 1843 N N . LEU C 2 8 ? 31.206 5.444 -6.416 1.00 19.90 208 LEU C N 1
ATOM 1844 C CA . LEU C 2 8 ? 32.668 5.313 -6.460 1.00 22.06 208 LEU C CA 1
ATOM 1845 C C . LEU C 2 8 ? 33.286 4.323 -5.455 1.00 22.43 208 LEU C C 1
ATOM 1846 O O . LEU C 2 8 ? 32.831 4.183 -4.321 1.00 20.59 208 LEU C O 1
ATOM 1851 N N . ASP C 2 9 ? 34.323 3.627 -5.898 1.00 23.79 209 ASP C N 1
ATOM 1852 C CA . ASP C 2 9 ? 35.081 2.758 -5.016 1.00 27.18 209 ASP C CA 1
ATOM 1853 C C . ASP C 2 9 ? 35.939 3.597 -4.089 1.00 28.27 209 ASP C C 1
ATOM 1854 O O . ASP C 2 9 ? 36.190 4.766 -4.358 1.00 30.11 209 ASP C O 1
ATOM 1859 N N . MET C 2 10 ? 36.335 3.002 -2.972 1.00 30.88 210 MET C N 1
ATOM 1860 C CA . MET C 2 10 ? 37.243 3.631 -2.019 1.00 34.07 210 MET C CA 1
ATOM 1861 C C . MET C 2 10 ? 38.481 2.745 -1.851 1.00 36.79 210 MET C C 1
ATOM 1862 O O . MET C 2 10 ? 38.902 2.435 -0.735 1.00 35.96 210 MET C O 1
ATOM 1867 N N . LYS C 2 11 ? 39.004 2.278 -2.978 1.00 41.69 211 LYS C N 1
ATOM 1868 C CA . LYS C 2 11 ? 40.117 1.332 -3.002 1.00 44.61 211 LYS C CA 1
ATOM 1869 C C . LYS C 2 11 ? 40.551 1.153 -4.454 1.00 46.50 211 LYS C C 1
ATOM 1870 O O . LYS C 2 11 ? 41.756 1.364 -4.737 1.00 46.31 211 LYS C O 1
ATOM 1877 N N . SER D 2 1 ? 24.346 2.152 45.035 1.00 46.22 1201 SER D N 1
ATOM 1878 C CA . SER D 2 1 ? 25.794 2.079 45.384 1.00 45.65 1201 SER D CA 1
ATOM 1879 C C . SER D 2 1 ? 26.381 3.480 45.581 1.00 46.32 1201 SER D C 1
ATOM 1880 O O . SER D 2 1 ? 25.653 4.465 45.520 1.00 48.55 1201 SER D O 1
ATOM 1883 N N . ILE D 2 2 ? 27.663 3.560 45.932 1.00 45.01 1202 ILE D N 1
ATOM 1884 C CA . ILE D 2 2 ? 28.310 4.853 46.149 1.00 43.13 1202 ILE D CA 1
ATOM 1885 C C . ILE D 2 2 ? 28.387 5.673 44.858 1.00 41.07 1202 ILE D C 1
ATOM 1886 O O . ILE D 2 2 ? 27.824 6.765 44.781 1.00 44.17 1202 ILE D O 1
ATOM 1891 N N . ASP D 2 3 ? 29.059 5.138 43.845 1.00 37.86 1203 ASP D N 1
ATOM 1892 C CA . ASP D 2 3 ? 28.897 5.643 42.478 1.00 36.24 1203 ASP D CA 1
ATOM 1893 C C . ASP D 2 3 ? 28.574 4.511 41.499 1.00 32.12 1203 ASP D C 1
ATOM 1894 O O . ASP D 2 3 ? 27.409 4.132 41.364 1.00 28.48 1203 ASP D O 1
ATOM 1915 N N . VAL D 2 5 ? 28.037 0.740 40.246 1.00 26.31 1205 VAL D N 1
ATOM 1916 C CA . VAL D 2 5 ? 27.545 -0.529 40.796 1.00 21.75 1205 VAL D CA 1
ATOM 1917 C C . VAL D 2 5 ? 28.676 -1.557 40.890 1.00 23.69 1205 VAL D C 1
ATOM 1918 O O . VAL D 2 5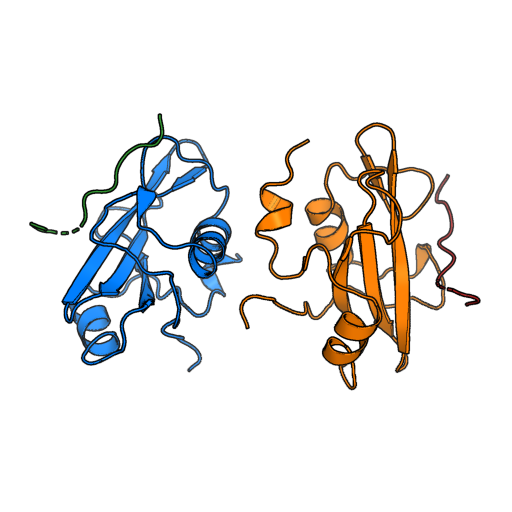 ? 29.343 -1.850 39.884 1.00 20.48 1205 VAL D O 1
ATOM 1922 N N . PRO D 2 6 ? 28.911 -2.125 42.093 1.00 24.45 1206 PRO D N 1
ATOM 1923 C CA . PRO D 2 6 ? 29.896 -3.210 42.215 1.00 23.75 1206 PRO D CA 1
ATOM 1924 C C . PRO D 2 6 ? 29.456 -4.458 41.448 1.00 23.32 1206 PRO D C 1
ATOM 1925 O O . PRO D 2 6 ? 28.287 -4.849 41.507 1.00 19.07 1206 PRO D O 1
ATOM 1929 N N . MET D 2 7 ? 30.356 -4.981 40.614 1.00 24.17 1207 MET D N 1
ATOM 1930 C CA . MET D 2 7 ? 30.085 -6.193 39.838 1.00 23.27 1207 MET D CA 1
ATOM 1931 C C . MET D 2 7 ? 31.049 -7.283 40.266 1.00 21.14 1207 MET D C 1
ATOM 1932 O O . MET D 2 7 ? 32.260 -7.107 40.193 1.00 20.82 1207 MET D O 1
ATOM 1937 N N . LEU D 2 8 ? 30.501 -8.405 40.711 1.00 19.87 1208 LEU D N 1
ATOM 1938 C CA . LEU D 2 8 ? 31.296 -9.519 41.215 1.00 20.85 1208 LEU D CA 1
ATOM 1939 C C . LEU D 2 8 ? 32.121 -10.234 40.134 1.00 24.02 1208 LEU D C 1
ATOM 1940 O O . LEU D 2 8 ? 31.654 -10.414 39.009 1.00 25.27 1208 LEU D O 1
ATOM 1945 N N . ASP D 2 9 ? 33.328 -10.672 40.497 1.00 28.90 1209 ASP D N 1
ATOM 1946 C CA . ASP D 2 9 ? 34.148 -11.511 39.619 1.00 34.16 1209 ASP D CA 1
ATOM 1947 C C . ASP D 2 9 ? 33.572 -12.917 39.495 1.00 37.29 1209 ASP D C 1
ATOM 1948 O O . ASP D 2 9 ? 32.803 -13.355 40.353 1.00 39.52 1209 ASP D O 1
ATOM 1953 N N . MET D 2 10 ? 33.909 -13.601 38.407 1.00 40.08 1210 MET D N 1
ATOM 1954 C CA . MET D 2 10 ? 33.499 -14.984 38.214 1.00 45.28 1210 MET D CA 1
ATOM 1955 C C . MET D 2 10 ? 34.742 -15.872 38.107 1.00 47.11 1210 MET D C 1
ATOM 1956 O O . MET D 2 10 ? 34.851 -16.696 37.201 1.00 49.99 1210 MET D O 1
ATOM 1961 N N . LYS D 2 11 ? 35.717 -15.619 38.974 1.00 49.45 1211 LYS D N 1
ATOM 1962 C CA . LYS D 2 11 ? 37.041 -16.235 38.889 1.00 52.10 1211 LYS D CA 1
ATOM 1963 C C . LYS D 2 11 ? 37.862 -15.825 40.115 1.00 53.41 1211 LYS D C 1
ATOM 1964 O O . LYS D 2 11 ? 38.230 -16.717 40.913 1.00 54.51 1211 LYS D O 1
#

Foldseek 3Di:
DCQVPPQQEDEADDPVVVCVLCQPDDFLEWHKYADPDDPPVKIWIWTDAPRDTDTQIWDAPDQFIDRDPPGDHNDPCSVLVVQCVPWPCVVPVSGRYGNPHGSGPVD/DDCPVVVPPQQEDEADDPVVVCVLCQPDDFLEKGKYCDPDDPPVKIWIWTQAPRDIDTQIWDAPDQFTDRDPPGDHNDPCRVLVVQQPPWPCVVPVRGRYGNPHGSGPVD/DVVDDDDDPD/DVVDDDDDPD

InterPro domains:
  IPR000198 Rho GTPase-activating protein domain [PF00620] (129-274)
  IPR000198 Rho GTPase-activating protein domain [PS50238] (113-301)
  IPR000198 Rho GTPase-activating protein domain [SM00324] (126-298)
  IPR000980 SH2 domain [PF00017] (333-408)
  IPR000980 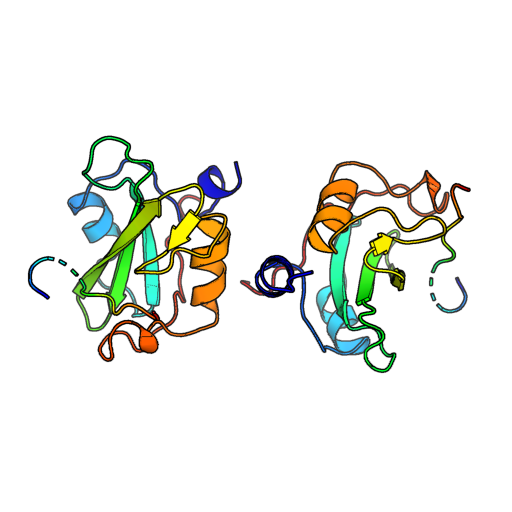SH2 domain [PF00017] (624-698)
  IPR000980 SH2 domain [PS50001] (333-428)
  IPR000980 SH2 domain [PS50001] (624-718)
  IPR000980 SH2 domain [SM00252] (331-414)
  IPR000980 SH2 domain [SM00252] (622-704)
  IPR001452 SH3 domain [PS50002] (3-79)
  IPR001452 SH3 domain [SM00326] (6-78)
  IPR008936 Rho GTPase activation protein [G3DSA:1.10.555.10] (104-319)
  IPR008936 Rho GTPase activation protein [SSF48350] (117-295)
  IPR032498 PI3K regulatory subunit p85-related , inter-SH2 domain [PF16454] (431-599)
  IPR035020 PI3K p85 subunit, C-terminal SH2 domain [cd09930] (617-720)
  IPR035022 PI3K p85 subunit, N-terminal SH2 domain [cd09942] (325-435)
  IPR035591 Phosphatidylinositol 3-kinase regulatory subunit alpha, SH3 domain [cd11910] (5-79)
  IPR036028 SH3-like domain superfamily [SSF50044] (4-83)
  IPR036860 SH2 domain superfamily [G3DSA:3.30.505.10] (321-431)
  IPR036860 SH2 domain superfamily [G3DSA:3.30.505.10] (613-724)

GO terms:
  GO:0005515 protein binding (F, IPI)
  GO:0034143 regulation of toll-like receptor 4 signaling pathway (P, IDA)
  GO:0042267 natural killer cell mediated cytotoxicity (P, IDA)
  GO:0035014 phosphatidylinositol 3-kinase regulator activity (F, IDA)
  GO:0032869 cellular response to insulin stimulus (P, IDA)
  GO:0061470 T follicular helper cell differentiation (P, IDA)
  GO:0034976 response to endoplasmic reticulum stress (P, IDA)
  GO:0005737 cytoplasm (C, IDA)
  GO:0042307 positive regulation of protein import into nucleus (P, IDA)
  GO:0050821 protein stabilization (P, IDA)
  GO:0043066 negative regulation of apoptotic process (P, IMP)
  GO:0045944 positive regulation of transcription by RNA polymerase II (P, IMP)
  GO:1900103 positive regulation of endoplasmic reticulum unfolded protein response (P, IMP)
  GO:0033120 positive regulation of RNA splicing (P, IMP)
  GO:0005168 neurotrophin TRKA receptor binding (F, IPI)
  GO:0000209 protein polyubiquitination (P, IDA)
  GO:0005829 cytosol (C, TAS)
  GO:0005886 plasma membrane (C, TAS)
  GO:0043491 phosphatidylinositol 3-kinase/protein kinase B signal transduction (P, IDA)
  GO:0060396 growth hormone receptor signaling pathway (P, IDA)

Radius of gyration: 20.27 Å; Cα contacts (8 Å, |Δi|>4): 448; chains: 4; bounding box: 41×32×63 Å

Sequence (237 aa):
MSLQNAEWYWGDISREEVNEKLRDTADGTFLVRDASTKMHGDYTLTLRKGGNNKLIKIFHRDGKYGFSDPLTFSSVVELINHYRNESLAQYNPKLDVKLLYPVSKYQNNNMSLQNAEWYWGDISREEVNEKLRDTADGTFLVRDASTKMHGDYTLTLRKGGNNKLIKIFHRDGKYGFSDPLTFSSVVELINHYRNESLAQYNPKLDVKLLYPVSKYQSIDVPMLDMKSIDVPMLDMK

Solvent-accessible surface area: 12916 Å² total